Protein AF-A0A2E5NID5-F1 (afdb_monomer)

Radius of gyration: 41.3 Å; Cα contacts (8 Å, |Δi|>4): 125; chains: 1; bounding box: 75×141×92 Å

Secondary structure (DSSP, 8-state):
-------------------GGGTT---TTTS-----GGGS---TTTT-SPP------PPPPTTTTS-GGGSS-SS-TTTTTTHHHHHTS-HHHHHHHHHHHHHHHHHHHHHHHHHHHHHHSPPHHHHHHHHHTTS--TTSEEEEETTEEEEHHHHHHHHHHHHHHHH---HHHHHHHHHHHHHHHHHHT----HHHHHHHHHHHHHHHHHHHHHHHHHHHHHHHHHHHHHHHHHSSPPPPPPP--PPPPPP-----SSHHHHHHHHHHHHHHTTSS------

Foldseek 3Di:
DDDDDDDDDDDDDDDDDDDPVVVPPDDVVPPDDDCDPVNDDPVPCVVPDPPPPDDDPDDDDPVNVPDCLPVPDPPDPCPLQPLPPLVPDDLVVLLVQLLLVLVVVLVVLQVVLQVVLVVPADDPVNVVVCVVVVNDDQQDWPCPDPVDTHGPVVVSVVVSVVSNVVSGDDPVNSVVVSVVSSVVCSVSSGGHDPVSSVSVVVVVVVVVVVVVVVVVVVVVVVVVVVVVVVVVVVVDPDDPDDPPPPPPDPDDDDDDDDPPVVVVVVVVVVVVVVVPPDDDDD

pLDDT: mean 70.62, std 17.13, range [35.69, 94.62]

Mean predicted aligned error: 21.15 Å

Sequence (282 aa):
MSEAQSIEDIEVEEKEIPNFSEVVNYNPLADNVEEKEYQKVSIEGAGRLPDIEEPIFSPPTLEDIRPEMFEGGADDEDEIFGKERLNDLPKGDKKKAAKQMTEMVLEGYSSICSFAGGFANMNEGQLLQMQTEGKIDLRMAVPVSPQEAVGVVDFVQSYNTQIDEAMEVSDEFKESVKEPMTRVFEKKGLGMTDEQFLLVMFGKDMITKTATTLALKKQLARTLELVHEQYKEAGSPPPPPPPVQTPPPPPPRAENSATENRRERRKKAKKGNKAKIVAPND

Nearest PDB structures (foldseek):
  8tv0-assembly1_E  TM=2.634E-01  e=6.181E+00  Xenorhabdus nematophila

Solvent-accessible surface area (backbone atoms only — not comparable to full-atom values): 17731 Å² total; per-residue (Å²): 133,89,79,90,83,82,95,83,84,84,80,87,76,89,73,81,80,80,72,78,78,72,77,81,74,82,49,91,83,73,59,82,77,79,78,49,77,87,74,54,80,79,67,88,58,80,88,66,70,76,82,77,76,74,84,80,83,71,78,79,50,80,72,72,70,45,59,69,92,72,71,78,60,86,88,44,86,53,59,78,41,23,40,70,68,39,65,74,47,57,74,74,54,34,50,51,20,5,41,52,38,38,52,50,52,53,50,50,51,40,50,51,33,46,49,55,23,60,67,74,36,81,50,71,69,56,52,51,50,36,34,75,70,66,77,46,64,71,86,40,66,42,76,80,47,101,88,42,65,40,42,43,58,58,48,49,51,56,51,33,50,52,40,42,62,73,32,51,70,53,66,68,58,52,59,67,45,42,63,60,47,21,54,51,24,44,75,67,32,35,25,42,51,73,67,57,49,49,50,52,54,51,49,51,53,51,50,54,52,49,52,50,51,51,49,51,49,53,51,50,50,52,53,51,48,54,54,48,51,52,46,64,76,56,77,52,81,77,78,74,76,76,79,80,76,73,74,77,80,77,74,88,74,80,87,79,91,68,72,64,68,59,54,53,57,55,54,55,60,61,59,61,67,69,75,75,78,76,84,82,89,134

Structure (mmCIF, N/CA/C/O backbone):
data_AF-A0A2E5NID5-F1
#
_entry.id   AF-A0A2E5NID5-F1
#
loop_
_atom_site.group_PDB
_atom_site.id
_atom_site.type_symbol
_atom_site.label_atom_id
_atom_site.label_alt_id
_atom_site.label_comp_id
_atom_site.label_asym_id
_atom_site.label_entity_id
_atom_site.label_seq_id
_atom_site.pdbx_PDB_ins_code
_atom_site.Cartn_x
_atom_site.Cartn_y
_atom_site.Cartn_z
_atom_site.occupancy
_atom_site.B_iso_or_equiv
_atom_site.auth_seq_id
_atom_site.auth_comp_id
_atom_site.auth_asym_id
_atom_site.auth_atom_id
_atom_site.pdbx_PDB_model_num
ATOM 1 N N . MET A 1 1 ? -16.207 -119.736 2.400 1.00 35.69 1 MET A N 1
ATOM 2 C CA . MET A 1 1 ? -16.097 -119.135 3.739 1.00 35.69 1 MET A CA 1
ATOM 3 C C . MET A 1 1 ? -17.206 -118.080 3.781 1.00 35.69 1 MET A C 1
ATOM 5 O O . MET A 1 1 ? -17.086 -117.134 3.018 1.00 35.69 1 MET A O 1
ATOM 9 N N . SER A 1 2 ? -18.441 -118.372 4.221 1.00 38.69 2 SER A N 1
ATOM 10 C CA . SER A 1 2 ? -18.923 -118.317 5.630 1.00 38.69 2 SER A CA 1
ATOM 11 C C . SER A 1 2 ? -18.496 -117.008 6.312 1.00 38.69 2 SER A C 1
ATOM 13 O O . SER A 1 2 ? -17.327 -116.663 6.234 1.00 38.69 2 SER A O 1
ATOM 15 N N . GLU A 1 3 ? -19.322 -116.208 6.977 1.00 35.81 3 GLU A N 1
ATOM 16 C CA . GLU A 1 3 ? -20.718 -116.263 7.425 1.00 35.81 3 GLU A CA 1
ATOM 17 C C . GLU A 1 3 ? -21.098 -114.823 7.843 1.00 35.81 3 GLU A C 1
ATOM 19 O O . GLU A 1 3 ? -20.229 -113.959 7.964 1.00 35.81 3 GLU A O 1
ATOM 24 N N . ALA A 1 4 ? -22.390 -114.558 8.033 1.00 46.44 4 ALA A N 1
ATOM 25 C CA . ALA A 1 4 ? -22.909 -113.322 8.622 1.00 46.44 4 ALA A CA 1
ATOM 26 C C . ALA A 1 4 ? -22.481 -113.145 10.093 1.00 46.44 4 ALA A C 1
ATOM 28 O O . ALA A 1 4 ? -22.209 -114.150 10.737 1.00 46.44 4 ALA A O 1
ATOM 29 N N . GLN A 1 5 ? -22.524 -111.911 10.619 1.00 41.50 5 GLN A N 1
ATOM 30 C CA . GLN A 1 5 ? -22.799 -111.544 12.031 1.00 41.50 5 GLN A CA 1
ATOM 31 C C . GLN A 1 5 ? -22.753 -110.002 12.134 1.00 41.50 5 GLN A C 1
ATOM 33 O O . GLN A 1 5 ? -21.779 -109.386 11.716 1.00 41.50 5 GLN A O 1
ATOM 38 N N . SER A 1 6 ? -23.882 -109.305 12.292 1.00 36.16 6 SER A N 1
ATOM 39 C CA . SER A 1 6 ? -24.727 -109.109 13.488 1.00 36.16 6 SER A CA 1
ATOM 40 C C . SER A 1 6 ? -24.176 -108.051 14.445 1.00 36.16 6 SER A C 1
ATOM 42 O O . SER A 1 6 ? -23.062 -108.137 14.942 1.00 36.16 6 SER A O 1
ATOM 44 N N . ILE A 1 7 ? -25.024 -107.045 14.643 1.00 47.38 7 ILE A N 1
ATOM 45 C CA . ILE A 1 7 ? -24.919 -105.922 15.566 1.00 47.38 7 ILE A CA 1
ATOM 46 C C . ILE A 1 7 ? -25.103 -106.477 16.976 1.00 47.38 7 ILE A C 1
ATOM 48 O O . ILE A 1 7 ? -26.219 -106.848 17.311 1.00 47.38 7 ILE A O 1
ATOM 52 N N . GLU A 1 8 ? -24.043 -106.537 17.768 1.00 45.88 8 GLU A N 1
ATOM 53 C CA . GLU A 1 8 ? -24.083 -106.701 19.223 1.00 45.88 8 GLU A CA 1
ATOM 54 C C . GLU A 1 8 ? -22.689 -106.327 19.741 1.00 45.88 8 GLU A C 1
ATOM 56 O O . GLU A 1 8 ? -21.711 -106.935 19.325 1.00 45.88 8 GLU A O 1
ATOM 61 N N . ASP A 1 9 ? -22.629 -105.220 20.489 1.00 40.41 9 ASP A N 1
ATOM 62 C CA . ASP A 1 9 ? -21.639 -104.852 21.522 1.00 40.41 9 ASP A CA 1
ATOM 63 C C . ASP A 1 9 ? -21.599 -103.321 21.648 1.00 40.41 9 ASP A C 1
ATOM 65 O O . ASP A 1 9 ? -20.685 -102.622 21.212 1.00 40.41 9 ASP A O 1
ATOM 69 N N . ILE A 1 10 ? -22.680 -102.785 22.221 1.00 39.06 10 ILE A N 1
ATOM 70 C CA . ILE A 1 10 ? -22.714 -101.442 22.801 1.00 39.06 10 ILE A CA 1
ATOM 71 C C . ILE A 1 10 ? -22.460 -101.644 24.295 1.00 39.06 10 ILE A C 1
ATOM 73 O O . ILE A 1 10 ? -23.388 -101.941 25.047 1.00 39.06 10 ILE A O 1
ATOM 77 N N . GLU A 1 11 ? -21.206 -101.512 24.719 1.00 39.72 11 GLU A N 1
ATOM 78 C CA . GLU A 1 11 ? -20.879 -101.338 26.133 1.00 39.72 11 GLU A CA 1
ATOM 79 C C . GLU A 1 11 ? -21.074 -99.867 26.516 1.00 39.72 11 GLU A C 1
ATOM 81 O O . GLU A 1 11 ? -20.492 -98.949 25.936 1.00 39.72 11 GLU A O 1
ATOM 86 N N . VAL A 1 12 ? -21.961 -99.658 27.486 1.00 43.47 12 VAL A N 1
ATOM 87 C CA . VAL A 1 12 ? -22.228 -98.379 28.138 1.00 43.47 12 VAL A CA 1
ATOM 88 C C . VAL A 1 12 ? -21.147 -98.165 29.192 1.00 43.47 12 VAL A C 1
ATOM 90 O O . VAL A 1 12 ? -21.142 -98.856 30.206 1.00 43.47 12 VAL A O 1
ATOM 93 N N . GLU A 1 13 ? -20.259 -97.197 28.970 1.00 44.78 13 GLU A N 1
ATOM 94 C CA . GLU A 1 13 ? -19.348 -96.697 30.002 1.00 44.78 13 GLU A CA 1
ATOM 95 C C . GLU A 1 13 ? -19.855 -95.333 30.497 1.00 44.78 13 GLU A C 1
ATOM 97 O O . GLU A 1 13 ? -19.910 -94.336 29.772 1.00 44.78 13 GLU A O 1
ATOM 102 N N . GLU A 1 14 ? -20.319 -95.341 31.742 1.00 53.81 14 GLU A N 1
ATOM 103 C CA . GLU A 1 14 ? -20.906 -94.235 32.490 1.00 53.81 14 GLU A CA 1
ATOM 104 C C . GLU A 1 14 ? -19.844 -93.149 32.735 1.00 53.81 14 GLU A C 1
ATOM 106 O O . GLU A 1 14 ? -18.912 -93.341 33.514 1.00 53.81 14 GLU A O 1
ATOM 111 N N . LYS A 1 15 ? -19.951 -92.003 32.046 1.00 44.00 15 LYS A N 1
ATOM 112 C CA . LYS A 1 15 ? -19.066 -90.850 32.273 1.00 44.00 15 LYS A CA 1
ATOM 113 C C . LYS A 1 15 ? -19.785 -89.769 33.069 1.00 44.00 15 LYS A C 1
ATOM 115 O O . LYS A 1 15 ? -20.823 -89.256 32.659 1.00 44.00 15 LYS A O 1
ATOM 120 N N . GLU A 1 16 ? -19.190 -89.479 34.218 1.00 47.31 16 GLU A N 1
ATOM 121 C CA . GLU A 1 16 ? -19.617 -88.557 35.264 1.00 47.31 16 GLU A CA 1
ATOM 122 C C . GLU A 1 16 ? -20.136 -87.217 34.722 1.00 47.31 16 GLU A C 1
ATOM 124 O O . GLU A 1 16 ? -19.520 -86.566 33.876 1.00 47.31 16 GLU A O 1
ATOM 129 N N . ILE A 1 17 ? -21.285 -86.795 35.246 1.00 53.03 17 ILE A N 1
ATOM 130 C CA . ILE A 1 17 ? -21.920 -85.513 34.943 1.00 53.03 17 ILE A CA 1
ATOM 131 C C . ILE A 1 17 ? -21.135 -84.422 35.694 1.00 53.03 17 ILE A C 1
ATOM 133 O O . ILE A 1 17 ? -21.108 -84.463 36.928 1.00 53.03 17 ILE A O 1
ATOM 137 N N . PRO A 1 18 ? -20.498 -83.444 35.022 1.00 53.56 18 PRO A N 1
ATOM 138 C CA . PRO A 1 18 ? -19.752 -82.409 35.722 1.00 53.56 18 PRO A CA 1
ATOM 139 C C . PRO A 1 18 ? -20.691 -81.497 36.521 1.00 53.56 18 PRO A C 1
ATOM 141 O O . PRO A 1 18 ? -21.740 -81.049 36.053 1.00 53.56 18 PRO A O 1
ATOM 144 N N . ASN A 1 19 ? -20.281 -81.255 37.763 1.00 51.12 19 ASN A N 1
ATOM 145 C CA . ASN A 1 19 ? -20.991 -80.512 38.791 1.00 51.12 19 ASN A CA 1
ATOM 146 C C . ASN A 1 19 ? -21.155 -79.034 38.383 1.00 51.12 19 ASN A C 1
ATOM 148 O O . ASN A 1 19 ? -20.181 -78.294 38.265 1.00 51.12 19 ASN A O 1
ATOM 152 N N . PHE A 1 20 ? -22.392 -78.581 38.168 1.00 52.31 20 PHE A N 1
ATOM 153 C CA . PHE A 1 20 ? -22.701 -77.251 37.614 1.00 52.31 20 PHE A CA 1
ATOM 154 C C . PHE A 1 20 ? -22.434 -76.079 38.588 1.00 52.31 20 PHE A C 1
ATOM 156 O O . PHE A 1 20 ? -22.771 -74.934 38.290 1.00 52.31 20 PHE A O 1
ATOM 163 N N . SER A 1 21 ? -21.835 -76.333 39.759 1.00 54.12 21 SER A N 1
ATOM 164 C CA . SER A 1 21 ? -21.522 -75.306 40.762 1.00 54.12 21 SER A CA 1
ATOM 165 C C . SER A 1 21 ? -20.205 -74.557 40.525 1.00 54.12 21 SER A C 1
ATOM 167 O O . SER A 1 21 ? -19.972 -73.554 41.192 1.00 54.12 21 SER A O 1
ATOM 169 N N . GLU A 1 22 ? -19.350 -74.988 39.593 1.00 52.69 22 GLU A N 1
ATOM 170 C CA . GLU A 1 22 ? -18.098 -74.274 39.265 1.00 52.69 22 GLU A CA 1
ATOM 171 C C . GLU A 1 22 ? -18.279 -73.163 38.210 1.00 52.69 22 GLU A C 1
ATOM 173 O O . GLU A 1 22 ? -17.385 -72.349 37.995 1.00 52.69 22 GLU A O 1
ATOM 178 N N . VAL A 1 23 ? -19.462 -73.048 37.597 1.00 55.56 23 VAL A N 1
ATOM 179 C CA . VAL A 1 23 ? -19.728 -7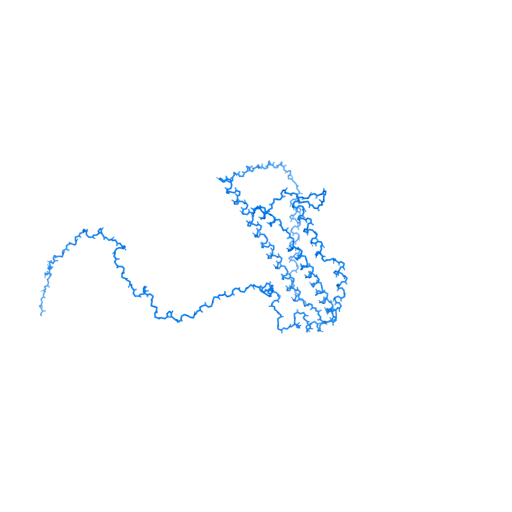2.112 36.483 1.00 55.56 23 VAL A CA 1
ATOM 180 C C . VAL A 1 23 ? -19.971 -70.661 36.945 1.00 55.56 23 VAL A C 1
ATOM 182 O O . VAL A 1 23 ? -20.108 -69.761 36.121 1.00 55.56 23 VAL A O 1
ATOM 185 N N . VAL A 1 24 ? -20.000 -70.379 38.253 1.00 55.97 24 VAL A N 1
ATOM 186 C CA . VAL A 1 24 ? -20.369 -69.041 38.776 1.00 55.97 24 VAL A CA 1
ATOM 187 C C . VAL A 1 24 ? -19.191 -68.258 39.367 1.00 55.97 24 VAL A C 1
ATOM 189 O O . VAL A 1 24 ? -19.390 -67.181 39.915 1.00 55.97 24 VAL A O 1
ATOM 192 N N . ASN A 1 25 ? -17.953 -68.740 39.234 1.00 58.81 25 ASN A N 1
ATOM 193 C CA . ASN A 1 25 ? -16.783 -67.998 39.719 1.00 58.81 25 ASN A CA 1
ATOM 194 C C . ASN A 1 25 ? -15.701 -67.810 38.650 1.00 58.81 25 ASN A C 1
ATOM 196 O O . ASN A 1 25 ? -14.510 -67.916 38.924 1.00 58.81 25 ASN A O 1
ATOM 200 N N . TYR A 1 26 ? -16.128 -67.516 37.420 1.00 55.75 26 TYR A N 1
ATOM 201 C CA . TYR A 1 26 ? -15.243 -67.012 36.377 1.00 55.75 26 TYR A CA 1
ATOM 202 C C . TYR A 1 26 ? -15.034 -65.508 36.590 1.00 55.75 26 TYR A C 1
ATOM 204 O O . TYR A 1 26 ? -15.898 -64.696 36.251 1.00 55.75 26 TYR A O 1
ATOM 212 N N . ASN A 1 27 ? -13.906 -65.133 37.194 1.00 64.50 27 ASN A N 1
ATOM 213 C CA . ASN A 1 27 ? -13.472 -63.743 37.264 1.00 64.50 27 ASN A CA 1
ATOM 214 C C . ASN A 1 27 ? -12.376 -63.519 36.207 1.00 64.50 27 ASN A C 1
ATOM 216 O O . ASN A 1 27 ? -11.220 -63.857 36.465 1.00 64.50 27 ASN A O 1
ATOM 220 N N . PRO A 1 28 ? -12.694 -62.909 35.050 1.00 62.03 28 PRO A N 1
ATOM 221 C CA . PRO A 1 28 ? -11.737 -62.698 33.958 1.00 62.03 28 PRO A CA 1
ATOM 222 C C . PRO A 1 28 ? -10.594 -61.727 34.309 1.00 62.03 28 PRO A C 1
ATOM 224 O O . PRO A 1 28 ? -9.746 -61.450 33.467 1.00 62.03 28 PRO A O 1
ATOM 227 N N . LEU A 1 29 ? -10.578 -61.184 35.531 1.00 61.62 29 LEU A N 1
ATOM 228 C CA . LEU A 1 29 ? -9.502 -60.355 36.075 1.00 61.62 29 LEU A CA 1
ATOM 229 C C . LEU A 1 29 ? -8.652 -61.079 37.134 1.00 61.62 29 LEU A C 1
ATOM 231 O O . LEU A 1 29 ? -7.649 -60.522 37.570 1.00 61.62 29 LEU A O 1
ATOM 235 N N . ALA A 1 30 ? -9.066 -62.267 37.591 1.00 63.44 30 ALA A N 1
ATOM 236 C CA . ALA A 1 30 ? -8.337 -63.058 38.587 1.00 63.44 30 ALA A CA 1
ATOM 237 C C . ALA A 1 30 ? -7.653 -64.302 38.001 1.00 63.44 30 ALA A C 1
ATOM 239 O O . ALA A 1 30 ? -6.777 -64.860 38.661 1.00 63.44 30 ALA A O 1
ATOM 240 N N . ASP A 1 31 ? -8.013 -64.715 36.782 1.00 65.56 31 ASP A N 1
ATOM 241 C CA . ASP A 1 31 ? -7.234 -65.700 36.033 1.00 65.56 31 ASP A CA 1
ATOM 242 C C . ASP A 1 31 ? -5.901 -65.084 35.593 1.00 65.56 31 ASP A C 1
ATOM 244 O O . ASP A 1 31 ? -5.836 -63.966 35.076 1.00 65.56 31 ASP A O 1
ATOM 248 N N . ASN A 1 32 ? -4.818 -65.820 35.832 1.00 65.62 32 ASN A N 1
ATOM 249 C CA . ASN A 1 32 ? -3.466 -65.384 35.514 1.00 65.62 32 ASN A CA 1
ATOM 250 C C . ASN A 1 32 ? -3.313 -65.332 33.985 1.00 65.62 32 ASN A C 1
ATOM 252 O O . ASN A 1 32 ? -3.386 -66.364 33.317 1.00 65.62 32 ASN A O 1
ATOM 256 N N . VAL A 1 33 ? -3.159 -64.130 33.423 1.00 61.66 33 VAL A N 1
ATOM 257 C CA . VAL A 1 33 ? -3.006 -63.935 31.977 1.00 61.66 33 VAL A CA 1
ATOM 258 C C . VAL A 1 33 ? -1.690 -64.577 31.550 1.00 61.66 33 VAL A C 1
ATOM 260 O O . VAL A 1 33 ? -0.618 -64.118 31.935 1.00 61.66 33 VAL A O 1
ATOM 263 N N . GLU A 1 34 ? -1.762 -65.636 30.746 1.00 67.06 34 GLU A N 1
ATOM 264 C CA . GLU A 1 34 ? -0.576 -66.197 30.104 1.00 67.06 34 GLU A CA 1
ATOM 265 C C . GLU A 1 34 ? 0.003 -65.156 29.139 1.00 67.06 34 GLU A C 1
ATOM 267 O O . GLU A 1 34 ? -0.533 -64.922 28.052 1.00 67.06 34 GLU A O 1
ATOM 272 N N . GLU A 1 35 ? 1.086 -64.498 29.561 1.00 66.62 35 GLU A N 1
ATOM 273 C CA . GLU A 1 35 ? 1.846 -63.581 28.717 1.00 66.62 35 GLU A CA 1
ATOM 274 C C . GLU A 1 35 ? 2.433 -64.362 27.543 1.00 66.62 35 GLU A C 1
ATOM 276 O O . GLU A 1 35 ? 3.414 -65.099 27.672 1.00 66.62 35 GLU A O 1
ATOM 281 N N . LYS A 1 36 ? 1.822 -64.209 26.373 1.00 72.19 36 LYS A N 1
ATOM 282 C CA . LYS A 1 36 ? 2.321 -64.841 25.153 1.00 72.19 36 LYS A CA 1
ATOM 283 C C . LYS A 1 36 ? 3.636 -64.171 24.759 1.00 72.19 36 LYS A C 1
ATOM 285 O O . LYS A 1 36 ? 3.792 -62.972 24.962 1.00 72.19 36 LYS A O 1
ATOM 290 N N . GLU A 1 37 ? 4.582 -64.905 24.172 1.00 63.34 37 GLU A N 1
ATOM 291 C CA . GLU A 1 37 ? 5.941 -64.390 23.890 1.00 63.34 37 GLU A CA 1
ATOM 292 C C . GLU A 1 37 ? 5.965 -63.079 23.086 1.00 63.34 37 GLU A C 1
ATOM 294 O O . GLU A 1 37 ? 6.867 -62.268 23.255 1.00 63.34 37 GLU A O 1
ATOM 299 N N . TYR A 1 38 ? 4.939 -62.815 22.276 1.00 58.34 38 TYR A N 1
ATOM 300 C CA . TYR A 1 38 ? 4.788 -61.561 21.537 1.00 58.34 38 TYR A CA 1
ATOM 301 C C . TYR A 1 38 ? 4.364 -60.346 22.386 1.00 58.34 38 TYR A C 1
ATOM 303 O O . TYR A 1 38 ? 4.415 -59.221 21.897 1.00 58.34 38 TYR A O 1
ATOM 311 N N . GLN A 1 39 ? 3.924 -60.539 23.634 1.00 62.03 39 GLN A N 1
ATOM 312 C CA . GLN A 1 39 ? 3.656 -59.461 24.597 1.00 62.03 39 GLN A CA 1
ATOM 313 C C . GLN A 1 39 ? 4.915 -59.018 25.346 1.00 62.03 39 GLN A C 1
ATOM 315 O O . GLN A 1 39 ? 4.943 -57.909 25.879 1.00 62.03 39 GLN A O 1
ATOM 320 N N . LYS A 1 40 ? 5.971 -59.839 25.360 1.00 61.34 40 LYS A N 1
ATOM 321 C CA . LYS A 1 40 ? 7.276 -59.405 25.849 1.00 61.34 40 LYS A CA 1
ATOM 322 C C . LYS A 1 40 ? 7.964 -58.643 24.730 1.00 61.34 40 LYS A C 1
ATOM 324 O O . LYS A 1 40 ? 8.316 -59.206 23.698 1.00 61.34 40 LYS A O 1
ATOM 329 N N . VAL A 1 41 ? 8.165 -57.344 24.934 1.00 60.22 41 VAL A N 1
ATOM 330 C CA . VAL A 1 41 ? 9.055 -56.561 24.075 1.00 60.22 41 VAL A CA 1
ATOM 331 C C . VAL A 1 41 ? 10.436 -57.202 24.191 1.00 60.22 41 VAL A C 1
ATOM 333 O O . VAL A 1 41 ? 11.056 -57.139 25.251 1.00 60.22 41 VAL A O 1
ATOM 336 N N . SER A 1 42 ? 10.908 -57.870 23.137 1.00 55.72 42 SER A N 1
ATOM 337 C CA . SER A 1 42 ? 12.293 -58.333 23.089 1.00 55.72 42 SER A CA 1
ATOM 338 C C . SER A 1 42 ? 13.183 -57.102 22.951 1.00 55.72 42 SER A C 1
ATOM 340 O O . SER A 1 42 ? 13.321 -56.527 21.874 1.00 55.72 42 SER A O 1
ATOM 342 N N . ILE A 1 43 ? 13.746 -56.657 24.073 1.00 59.28 43 ILE A N 1
ATOM 343 C CA . ILE A 1 43 ? 14.704 -55.547 24.143 1.00 59.28 43 ILE A CA 1
ATOM 344 C C . ILE A 1 43 ? 16.129 -56.065 23.843 1.00 59.28 43 ILE A C 1
ATOM 346 O O . ILE A 1 43 ? 17.123 -55.472 24.251 1.00 59.28 43 ILE A O 1
ATOM 350 N N . GLU A 1 44 ? 16.280 -57.167 23.105 1.00 59.94 44 GLU A N 1
ATOM 351 C CA . GLU A 1 44 ? 17.568 -57.533 22.510 1.00 59.94 44 GLU A CA 1
ATOM 352 C C . GLU A 1 44 ? 17.803 -56.666 21.266 1.00 59.94 44 GLU A C 1
ATOM 354 O O . GLU A 1 44 ? 17.599 -57.077 20.127 1.00 59.94 44 GLU A O 1
ATOM 359 N N . GLY A 1 45 ? 18.182 -55.405 21.500 1.00 58.44 45 GLY A N 1
ATOM 360 C CA . GLY A 1 45 ? 18.482 -54.444 20.435 1.00 58.44 45 GLY A CA 1
ATOM 361 C C . GLY A 1 45 ? 18.170 -52.978 20.735 1.00 58.44 45 GLY A C 1
ATOM 362 O O . GLY A 1 45 ? 18.548 -52.122 19.938 1.00 58.44 45 GLY A O 1
ATOM 363 N N . ALA A 1 46 ? 17.566 -52.635 21.880 1.00 53.72 46 ALA A N 1
ATOM 364 C CA . ALA A 1 46 ? 17.229 -51.238 22.207 1.00 53.72 46 ALA A CA 1
ATOM 365 C C . ALA A 1 46 ? 18.428 -50.361 22.628 1.00 53.72 46 ALA A C 1
ATOM 367 O O . ALA A 1 46 ? 18.253 -49.327 23.260 1.00 53.72 46 ALA A O 1
ATOM 368 N N . GLY A 1 47 ? 19.648 -50.769 22.273 1.00 55.56 47 GLY A N 1
ATOM 369 C CA . GLY A 1 47 ? 20.835 -49.910 22.254 1.00 55.56 47 GLY A CA 1
ATOM 370 C C . GLY A 1 47 ? 21.263 -49.505 20.837 1.00 55.56 47 GLY A C 1
ATOM 371 O O . GLY A 1 47 ? 22.384 -49.043 20.658 1.00 55.56 47 GLY A O 1
ATOM 372 N N . ARG A 1 48 ? 20.436 -49.761 19.810 1.00 57.41 48 ARG A N 1
ATOM 373 C CA . ARG A 1 48 ? 20.770 -49.531 18.391 1.00 57.41 48 ARG A CA 1
ATOM 374 C C . ARG A 1 48 ? 19.654 -48.889 17.564 1.00 57.41 48 ARG A C 1
ATOM 376 O O . ARG A 1 48 ? 19.672 -48.986 16.340 1.00 57.41 48 ARG A O 1
ATOM 383 N N . LEU A 1 49 ? 18.707 -48.207 18.201 1.00 63.31 49 LEU A N 1
AT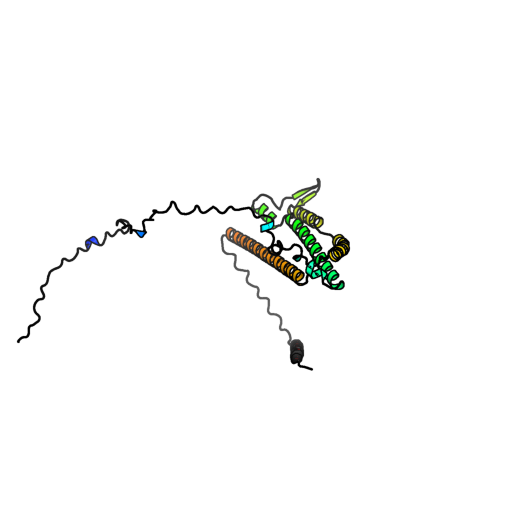OM 384 C CA . LEU A 1 49 ? 17.998 -47.158 17.475 1.00 63.31 49 LEU A CA 1
ATOM 385 C C . LEU A 1 49 ? 18.951 -45.956 17.422 1.00 63.31 49 LEU A C 1
ATOM 387 O O . LEU A 1 49 ? 19.466 -45.587 18.477 1.00 63.31 49 LEU A O 1
ATOM 391 N N . PRO A 1 50 ? 19.278 -45.406 16.238 1.00 66.25 50 PRO A N 1
ATOM 392 C CA . PRO A 1 50 ? 20.006 -44.147 16.186 1.00 66.25 50 PRO A CA 1
ATOM 393 C C . PRO A 1 50 ? 19.174 -43.099 16.929 1.00 66.25 50 PRO A C 1
ATOM 395 O O . PRO A 1 50 ? 17.955 -43.059 16.741 1.00 66.25 50 PRO A O 1
ATOM 398 N N . ASP A 1 51 ? 19.817 -42.302 17.786 1.00 68.31 51 ASP A N 1
ATOM 399 C CA . ASP A 1 51 ? 19.175 -41.154 18.423 1.00 68.31 51 ASP A CA 1
ATOM 400 C C . ASP A 1 51 ? 18.511 -40.327 17.321 1.00 68.31 51 ASP A C 1
ATOM 402 O O . ASP A 1 51 ? 19.169 -39.861 16.388 1.00 68.31 51 ASP A O 1
ATOM 406 N N . ILE A 1 52 ? 17.183 -40.231 17.370 1.00 67.31 52 ILE A N 1
ATOM 407 C CA . ILE A 1 52 ? 16.443 -39.397 16.433 1.00 67.31 52 ILE A CA 1
ATOM 408 C C . ILE A 1 52 ? 16.758 -37.967 16.853 1.00 67.31 52 ILE A C 1
ATOM 410 O O . ILE A 1 52 ? 16.293 -37.525 17.902 1.00 67.31 52 ILE A O 1
ATOM 414 N N . GLU A 1 53 ? 17.588 -37.281 16.066 1.00 72.12 53 GLU A N 1
ATOM 415 C CA . GLU A 1 53 ? 17.915 -35.877 16.299 1.00 72.12 53 GLU A CA 1
ATOM 416 C C . GLU A 1 53 ? 16.619 -35.067 16.389 1.00 72.12 53 GLU A C 1
ATOM 418 O O . GLU A 1 53 ? 15.777 -35.092 15.484 1.00 72.12 53 GLU A O 1
ATOM 423 N N . GLU A 1 54 ? 16.438 -34.380 17.517 1.00 75.25 54 GLU A N 1
ATOM 424 C CA . GLU A 1 54 ? 15.296 -33.498 17.714 1.00 75.25 54 GLU A CA 1
ATOM 425 C C . GLU A 1 54 ? 15.294 -32.416 16.622 1.00 75.25 54 GLU A C 1
ATOM 427 O O . GLU A 1 54 ? 16.347 -31.845 16.319 1.00 75.25 54 GLU A O 1
ATOM 432 N N . PRO A 1 55 ? 14.133 -32.102 16.017 1.00 70.06 55 PRO A N 1
ATOM 433 C CA . PRO A 1 55 ? 14.064 -31.075 14.994 1.00 70.06 55 PRO A CA 1
ATOM 434 C C . PRO A 1 55 ? 14.414 -29.723 15.614 1.00 70.06 55 PRO A C 1
ATOM 436 O O . PRO A 1 55 ? 13.684 -29.184 16.450 1.00 70.06 55 PRO A O 1
ATOM 439 N N . ILE A 1 56 ? 15.538 -29.159 15.183 1.00 68.25 56 ILE A N 1
ATOM 440 C CA . ILE A 1 56 ? 15.944 -27.809 15.553 1.00 68.25 56 ILE A CA 1
ATOM 441 C C . ILE A 1 56 ? 14.983 -26.846 14.851 1.00 68.25 56 ILE A C 1
ATOM 443 O O . ILE A 1 56 ? 15.047 -26.654 13.638 1.00 68.25 56 ILE A O 1
ATOM 447 N N . PHE A 1 57 ? 14.065 -26.250 15.613 1.00 63.81 57 PHE A N 1
ATOM 448 C CA . PHE A 1 57 ? 13.210 -25.172 15.124 1.00 63.81 57 PHE A CA 1
ATOM 449 C C . PHE A 1 57 ? 14.031 -23.887 15.015 1.00 63.81 57 PHE A C 1
ATOM 451 O O . PHE A 1 57 ? 14.126 -23.094 15.953 1.00 63.81 57 PHE A O 1
ATOM 458 N N . SER A 1 58 ? 14.636 -23.688 13.849 1.00 68.31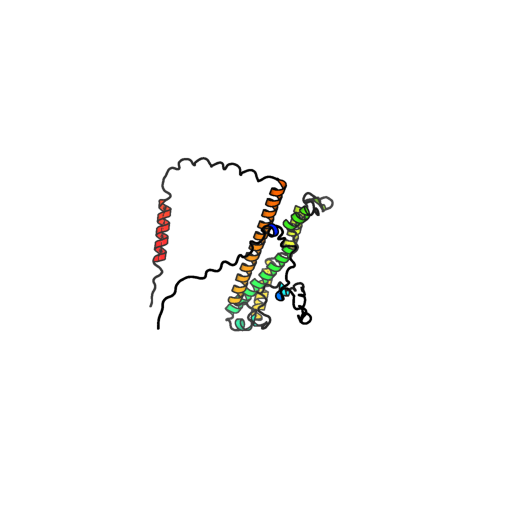 58 SER A N 1
ATOM 459 C CA . SER A 1 58 ? 15.177 -22.396 13.446 1.00 68.31 58 SER A CA 1
ATOM 460 C C . SER A 1 58 ? 14.015 -21.410 13.275 1.00 68.31 58 SER A C 1
ATOM 462 O O . SER A 1 58 ? 13.054 -21.738 12.572 1.00 68.31 58 SER A O 1
ATOM 464 N N . PRO A 1 59 ? 14.049 -20.210 13.882 1.00 62.41 59 PRO A N 1
ATOM 465 C CA . PRO A 1 59 ? 13.117 -19.161 13.497 1.00 62.41 59 PRO A CA 1
ATOM 466 C C . PRO A 1 59 ? 13.315 -18.866 12.001 1.00 62.41 59 PRO A C 1
ATOM 468 O O . PRO A 1 59 ? 14.468 -18.758 11.572 1.00 62.41 59 PRO A O 1
ATOM 471 N N . PRO A 1 60 ? 12.230 -18.758 11.212 1.00 55.78 60 PRO A N 1
ATOM 472 C CA . PRO A 1 60 ? 12.336 -18.549 9.777 1.00 55.78 60 PRO A CA 1
ATOM 473 C C . PRO A 1 60 ? 13.136 -17.280 9.500 1.00 55.78 60 PRO A C 1
ATOM 475 O O . PRO A 1 60 ? 12.904 -16.225 10.101 1.00 55.78 60 PRO A O 1
ATOM 478 N N . THR A 1 61 ? 14.103 -17.397 8.605 1.00 57.62 61 THR A N 1
ATOM 479 C CA . THR A 1 61 ? 14.872 -16.265 8.106 1.00 57.62 61 THR A CA 1
ATOM 480 C C . THR A 1 61 ? 14.038 -15.500 7.076 1.00 57.62 61 THR A C 1
ATOM 482 O O . THR A 1 61 ? 13.010 -15.976 6.596 1.00 57.62 61 THR A O 1
ATOM 485 N N . LEU A 1 62 ? 14.448 -14.279 6.722 1.00 49.81 62 LEU A N 1
ATOM 486 C CA . LEU A 1 62 ? 13.750 -13.474 5.707 1.00 49.81 62 LEU A CA 1
ATOM 487 C C . LEU A 1 62 ? 13.676 -14.188 4.336 1.00 49.81 62 LEU A C 1
ATOM 489 O O . LEU A 1 62 ? 12.833 -13.846 3.509 1.00 49.81 62 LEU A O 1
ATOM 493 N N . GLU A 1 63 ? 14.538 -15.181 4.115 1.00 56.53 63 GLU A N 1
ATOM 494 C CA . GLU A 1 63 ? 14.543 -16.061 2.947 1.00 56.53 63 GLU A CA 1
ATOM 495 C C . GLU A 1 63 ? 13.393 -17.085 2.987 1.00 56.53 63 GLU A C 1
ATOM 497 O O . GLU A 1 63 ? 12.777 -17.305 1.955 1.00 56.53 63 GLU A O 1
ATOM 502 N N . ASP A 1 64 ? 12.988 -17.590 4.159 1.00 57.06 64 ASP A N 1
ATOM 503 C CA . ASP A 1 64 ? 11.897 -18.579 4.302 1.00 57.06 64 ASP A CA 1
ATOM 504 C C . ASP A 1 64 ? 10.486 -17.974 4.144 1.00 57.06 64 ASP A C 1
ATOM 506 O O . ASP A 1 64 ? 9.504 -18.671 3.893 1.00 57.06 64 ASP A O 1
ATOM 510 N N . ILE A 1 65 ? 10.356 -16.657 4.344 1.00 53.09 65 ILE A N 1
ATOM 511 C CA . ILE A 1 65 ? 9.092 -15.905 4.188 1.00 53.09 65 ILE A CA 1
ATOM 512 C C . ILE A 1 65 ? 8.996 -15.292 2.783 1.00 53.09 65 ILE A C 1
ATOM 514 O O . ILE A 1 65 ? 7.947 -14.775 2.381 1.00 53.09 65 ILE A O 1
ATOM 518 N N . ARG A 1 66 ? 10.092 -15.338 2.018 1.00 50.62 66 ARG A N 1
ATOM 519 C CA . ARG A 1 66 ? 10.108 -14.911 0.627 1.00 50.62 66 ARG A CA 1
ATOM 520 C C . ARG A 1 66 ? 9.091 -15.780 -0.123 1.00 50.62 66 ARG A C 1
ATOM 522 O O . ARG A 1 66 ? 9.217 -16.997 -0.121 1.00 50.62 66 ARG A O 1
ATOM 529 N N . PRO A 1 67 ? 8.062 -15.191 -0.753 1.00 54.53 67 PRO A N 1
ATOM 530 C CA . PRO A 1 67 ? 7.156 -15.963 -1.590 1.00 54.53 67 PRO A CA 1
ATOM 531 C C . PRO A 1 67 ? 7.991 -16.720 -2.628 1.00 54.53 67 PRO A C 1
ATOM 533 O O . PRO A 1 67 ? 8.801 -16.074 -3.291 1.00 54.53 67 PRO A O 1
ATOM 536 N N . GLU A 1 68 ? 7.779 -18.027 -2.816 1.00 47.22 68 GLU A N 1
ATOM 537 C CA . GLU A 1 68 ? 8.528 -18.864 -3.785 1.00 47.22 68 GLU A CA 1
ATOM 538 C C . GLU A 1 68 ? 8.532 -18.305 -5.225 1.00 47.22 68 GLU A C 1
ATOM 540 O O . GLU A 1 68 ? 9.344 -18.687 -6.059 1.00 47.22 68 GLU A O 1
ATOM 545 N N . MET A 1 69 ? 7.693 -17.309 -5.528 1.00 45.53 69 MET A N 1
ATOM 546 C CA . MET A 1 69 ? 7.808 -16.490 -6.744 1.00 45.53 69 MET A CA 1
ATOM 547 C C . MET A 1 69 ? 9.140 -15.728 -6.879 1.00 45.53 69 MET A C 1
ATOM 549 O O . MET A 1 69 ? 9.425 -15.197 -7.948 1.00 45.53 69 MET A O 1
ATOM 553 N N . PHE A 1 70 ? 9.929 -15.637 -5.809 1.00 44.59 70 PHE A N 1
ATOM 554 C CA . PHE A 1 70 ? 11.240 -14.991 -5.751 1.00 44.59 70 PHE A CA 1
ATOM 555 C C . PHE A 1 70 ? 12.386 -15.988 -5.480 1.00 44.59 70 PHE A C 1
ATOM 557 O O . PHE A 1 70 ? 13.537 -15.564 -5.339 1.00 44.59 70 PHE A O 1
ATOM 564 N N . GLU A 1 71 ? 12.084 -17.288 -5.400 1.00 41.91 71 GLU A N 1
ATOM 565 C CA . GLU A 1 71 ? 13.023 -18.397 -5.171 1.00 41.91 71 GLU A CA 1
ATOM 566 C C . GLU A 1 71 ? 13.209 -19.205 -6.469 1.00 41.91 71 GLU A C 1
ATOM 568 O O . GLU A 1 71 ? 13.063 -20.418 -6.536 1.00 41.91 71 GLU A O 1
ATOM 573 N N . GLY A 1 72 ? 13.471 -18.491 -7.561 1.00 42.56 72 GLY A N 1
ATOM 574 C CA . GLY A 1 72 ? 13.704 -19.072 -8.884 1.00 42.56 72 GLY A CA 1
ATOM 575 C C . GLY A 1 72 ? 14.830 -18.366 -9.628 1.00 42.56 72 GLY A C 1
ATOM 576 O O . GLY A 1 72 ? 14.712 -18.129 -10.824 1.00 42.56 72 GLY A O 1
ATOM 577 N N . GLY A 1 73 ? 15.882 -17.939 -8.924 1.00 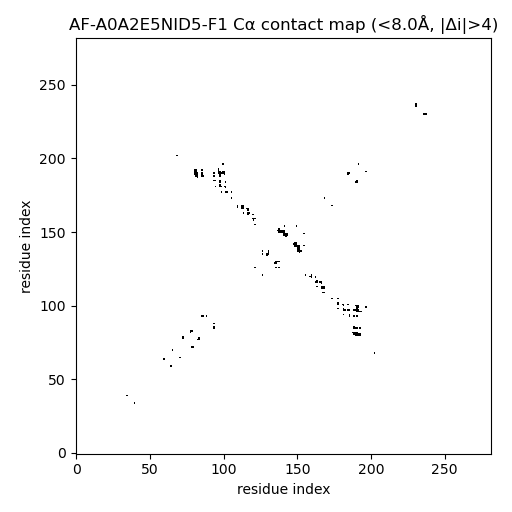45.78 73 GLY A N 1
ATOM 578 C CA . GLY A 1 73 ? 16.914 -17.099 -9.533 1.00 45.78 73 GLY A CA 1
ATOM 579 C C . GLY A 1 73 ? 18.185 -16.960 -8.709 1.00 45.78 73 GLY A C 1
ATOM 580 O O . GLY A 1 73 ? 18.622 -15.841 -8.470 1.00 45.78 73 GLY A O 1
ATOM 581 N N . ALA A 1 74 ? 18.756 -18.066 -8.234 1.00 41.81 74 ALA A N 1
ATOM 582 C CA . ALA A 1 74 ? 20.072 -18.036 -7.590 1.00 41.81 74 ALA A CA 1
ATOM 583 C C . ALA A 1 74 ? 21.214 -18.542 -8.488 1.00 41.81 74 ALA A C 1
ATOM 585 O O . ALA A 1 74 ? 22.366 -18.361 -8.111 1.00 41.81 74 ALA A O 1
ATOM 586 N N . ASP A 1 75 ? 20.924 -19.098 -9.671 1.00 42.06 75 ASP A N 1
ATOM 587 C CA . ASP A 1 75 ? 21.979 -19.648 -10.535 1.00 42.06 75 ASP A CA 1
ATOM 588 C C . ASP A 1 75 ? 22.337 -18.769 -11.746 1.00 42.06 75 ASP A C 1
ATOM 590 O O . ASP A 1 75 ? 23.437 -18.908 -12.263 1.00 42.06 75 ASP A O 1
ATOM 594 N N . ASP A 1 76 ? 21.511 -17.783 -12.127 1.00 45.12 76 ASP A N 1
ATOM 595 C CA . ASP A 1 76 ? 21.811 -16.867 -13.238 1.00 45.12 76 ASP A CA 1
ATOM 596 C C . ASP A 1 76 ? 21.225 -15.459 -12.987 1.00 45.12 76 ASP A C 1
ATOM 598 O O . ASP A 1 76 ? 20.114 -15.124 -13.407 1.00 45.12 76 ASP A O 1
ATOM 602 N N . GLU A 1 77 ? 21.980 -14.576 -12.321 1.00 48.75 77 GLU A N 1
ATOM 603 C CA . GLU A 1 77 ? 21.604 -13.155 -12.134 1.00 48.75 77 GLU A CA 1
ATOM 604 C C . GLU A 1 77 ? 21.367 -12.408 -13.469 1.00 48.75 77 GLU A C 1
ATOM 606 O O . GLU A 1 77 ? 20.760 -11.332 -13.506 1.00 48.75 77 GLU A O 1
ATOM 611 N N . ASP A 1 78 ? 21.831 -12.984 -14.581 1.00 48.47 78 ASP A N 1
ATOM 612 C CA . ASP A 1 78 ? 21.658 -12.471 -15.937 1.00 48.47 78 ASP A CA 1
ATOM 613 C C . ASP A 1 78 ? 20.314 -12.874 -16.589 1.00 48.47 78 ASP A C 1
ATOM 615 O O . ASP A 1 78 ? 19.880 -12.215 -17.544 1.00 48.47 78 ASP A O 1
ATOM 619 N N . GLU A 1 79 ? 19.597 -13.869 -16.044 1.00 51.47 79 GLU A N 1
ATOM 620 C CA . GLU A 1 79 ? 18.319 -14.365 -16.585 1.00 51.47 79 GLU A CA 1
ATOM 621 C C . GLU A 1 79 ? 17.069 -13.740 -15.940 1.00 51.47 79 GLU A C 1
ATOM 623 O O . GLU A 1 79 ? 16.054 -13.565 -16.620 1.00 51.47 79 GLU A O 1
ATOM 628 N N . ILE A 1 80 ? 17.125 -13.324 -14.668 1.00 51.09 80 ILE A N 1
ATOM 629 C CA . ILE A 1 80 ? 15.929 -12.873 -13.917 1.00 51.09 80 ILE A CA 1
ATOM 630 C C . ILE A 1 80 ? 15.293 -11.621 -14.538 1.00 51.09 80 ILE A C 1
ATOM 632 O O . ILE A 1 80 ? 14.074 -11.499 -14.595 1.00 51.09 80 ILE A O 1
ATOM 636 N N . PHE A 1 81 ? 16.116 -10.712 -15.062 1.00 55.09 81 PHE A N 1
ATOM 637 C CA . PHE A 1 81 ? 15.671 -9.538 -15.824 1.00 55.09 81 PHE A CA 1
ATOM 638 C C . P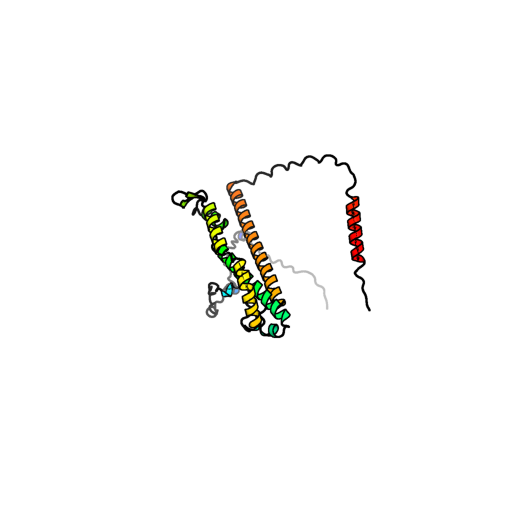HE A 1 81 ? 16.383 -9.441 -17.175 1.00 55.09 81 PHE A C 1
ATOM 640 O O . PHE A 1 81 ? 16.750 -8.356 -17.633 1.00 55.09 81 PHE A O 1
ATOM 647 N N . GLY A 1 82 ? 16.577 -10.616 -17.785 1.00 54.97 82 GLY A N 1
ATOM 648 C CA . GLY A 1 82 ? 16.711 -10.810 -19.222 1.00 54.97 82 GLY A CA 1
ATOM 649 C C . GLY A 1 82 ? 17.787 -9.989 -19.917 1.00 54.97 82 GLY A C 1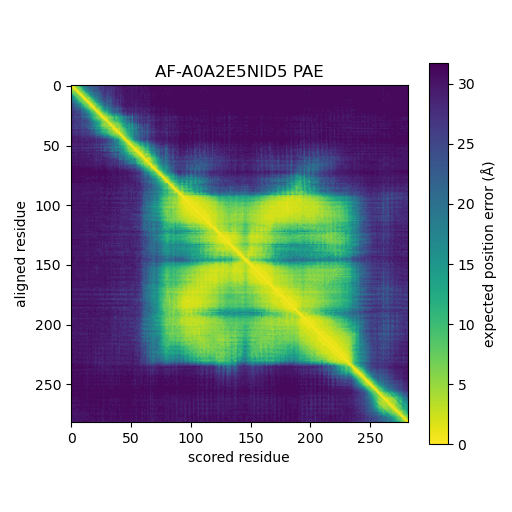
ATOM 650 O O . GLY A 1 82 ? 17.514 -9.484 -21.003 1.00 54.97 82 GLY A O 1
ATOM 651 N N . LYS A 1 83 ? 19.003 -9.873 -19.368 1.00 55.81 83 LYS A N 1
ATOM 652 C CA . LYS A 1 83 ? 20.085 -9.170 -20.083 1.00 55.81 83 LYS A CA 1
ATOM 653 C C . LYS A 1 83 ? 20.351 -9.813 -21.449 1.00 55.81 83 LYS A C 1
ATOM 655 O O . LYS A 1 83 ? 20.486 -9.102 -22.442 1.00 55.81 83 LYS A O 1
ATOM 660 N N . GLU A 1 84 ? 20.362 -11.145 -21.508 1.00 51.97 84 GLU A N 1
ATOM 661 C CA . GLU A 1 84 ? 20.643 -11.909 -22.731 1.00 51.97 84 GLU A CA 1
ATOM 662 C C . GLU A 1 84 ? 19.500 -11.772 -23.750 1.00 51.97 84 GLU A C 1
ATOM 664 O O . GLU A 1 84 ? 19.701 -11.333 -24.880 1.00 51.97 84 GLU A O 1
ATOM 669 N N . ARG A 1 85 ? 18.257 -12.048 -23.328 1.00 55.75 85 ARG A N 1
ATOM 670 C CA . ARG A 1 85 ? 17.099 -12.048 -24.236 1.00 55.75 85 ARG A CA 1
ATOM 671 C C . ARG A 1 85 ? 16.690 -10.657 -24.680 1.00 55.75 85 ARG A C 1
ATOM 673 O O . ARG A 1 85 ? 16.233 -10.512 -25.805 1.00 55.75 85 ARG A O 1
ATOM 680 N N . LEU A 1 86 ? 16.853 -9.638 -23.833 1.00 59.69 86 LEU A N 1
ATOM 681 C CA . LEU A 1 86 ? 16.456 -8.275 -24.166 1.00 59.69 86 LEU A CA 1
ATOM 682 C C . LEU A 1 86 ? 17.415 -7.625 -25.162 1.00 59.69 86 LEU A C 1
ATOM 684 O O . LEU A 1 86 ? 16.977 -6.825 -25.990 1.00 59.69 86 LEU A O 1
ATOM 688 N N . ASN A 1 87 ? 18.707 -7.966 -25.120 1.00 64.31 87 ASN A N 1
ATOM 689 C CA . ASN A 1 87 ? 19.719 -7.391 -26.005 1.00 64.31 87 ASN A CA 1
ATOM 690 C C . ASN A 1 87 ? 19.501 -7.719 -27.490 1.00 64.31 87 ASN A C 1
ATOM 692 O O . ASN A 1 87 ? 19.911 -6.917 -28.337 1.00 64.31 87 ASN A O 1
ATOM 696 N N . ASP A 1 88 ? 18.749 -8.770 -27.800 1.00 65.38 88 ASP A N 1
ATOM 697 C CA . ASP A 1 88 ? 18.412 -9.156 -29.172 1.00 65.38 88 ASP A CA 1
ATOM 698 C C . ASP A 1 88 ? 17.137 -8.489 -29.715 1.00 65.38 88 ASP A C 1
ATOM 700 O O . ASP A 1 88 ? 16.885 -8.520 -30.923 1.00 65.38 88 ASP A O 1
ATOM 704 N N . LEU A 1 89 ? 16.338 -7.821 -28.871 1.00 64.06 89 LEU A N 1
ATOM 705 C CA . LEU A 1 89 ? 15.118 -7.159 -29.340 1.00 64.06 89 LEU A CA 1
ATOM 706 C C . LEU A 1 89 ? 15.402 -5.872 -30.141 1.00 64.06 89 LEU A C 1
ATOM 708 O O . LEU A 1 89 ? 16.371 -5.141 -29.876 1.00 64.06 89 LEU A O 1
ATOM 712 N N . PRO A 1 90 ? 14.504 -5.507 -31.080 1.00 71.06 90 PRO A N 1
ATOM 713 C CA . PRO A 1 90 ? 14.512 -4.194 -31.711 1.00 71.06 90 PRO A CA 1
ATOM 714 C C . PRO A 1 90 ? 14.491 -3.077 -30.659 1.00 71.06 90 PRO A C 1
ATOM 716 O O . PRO A 1 90 ? 13.833 -3.187 -29.624 1.00 71.06 90 PRO A O 1
ATOM 719 N N . LYS A 1 91 ? 15.142 -1.939 -30.947 1.00 71.75 91 LYS A N 1
ATOM 720 C CA . LYS A 1 91 ? 15.202 -0.779 -30.027 1.00 71.75 91 LYS A CA 1
ATOM 721 C C . LYS A 1 91 ? 13.821 -0.331 -29.515 1.00 71.75 91 LYS A C 1
ATOM 723 O O . LYS A 1 91 ? 13.706 0.140 -28.390 1.00 71.75 91 LYS A O 1
ATOM 728 N N . GLY A 1 92 ? 12.777 -0.491 -30.333 1.00 73.69 92 GLY A N 1
ATOM 729 C CA . GLY A 1 92 ? 11.402 -0.160 -29.957 1.00 73.69 92 GLY A CA 1
ATOM 730 C C . GLY A 1 92 ? 10.825 -1.049 -28.851 1.00 73.69 92 GLY A C 1
ATOM 731 O O . GLY A 1 92 ? 10.102 -0.543 -27.995 1.00 73.69 92 GLY A O 1
ATOM 732 N N . ASP A 1 93 ? 11.165 -2.336 -28.831 1.00 79.25 93 ASP A N 1
ATOM 733 C CA . ASP A 1 93 ? 10.625 -3.289 -27.856 1.00 79.25 93 ASP A CA 1
ATOM 734 C C . ASP A 1 93 ? 11.457 -3.312 -26.569 1.00 79.25 93 ASP A C 1
ATOM 736 O O . ASP A 1 93 ? 10.887 -3.378 -25.482 1.00 79.25 93 ASP A O 1
ATOM 740 N N . LYS A 1 94 ? 12.771 -3.058 -26.662 1.00 80.12 94 LYS A N 1
ATOM 741 C CA . LYS A 1 94 ? 13.636 -2.772 -25.499 1.00 80.12 94 LYS A CA 1
ATOM 742 C C . LYS A 1 94 ? 13.091 -1.638 -24.636 1.00 80.12 94 LYS A C 1
ATOM 744 O O . LYS A 1 94 ? 13.035 -1.747 -23.415 1.00 80.12 94 LYS A O 1
ATOM 749 N N . LYS A 1 95 ? 12.635 -0.555 -25.273 1.00 85.94 95 LYS A N 1
ATOM 750 C CA . LYS A 1 95 ? 12.051 0.588 -24.564 1.0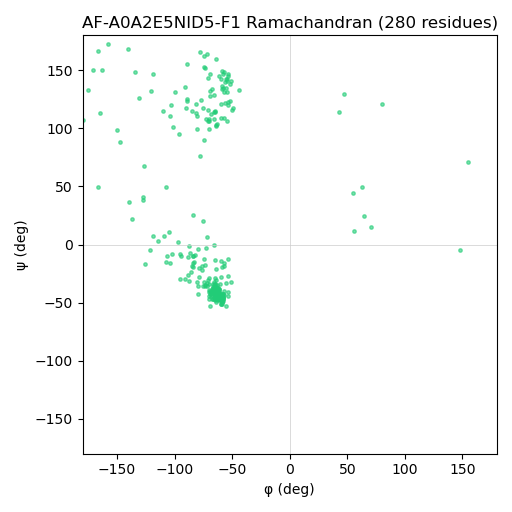0 85.94 95 LYS A CA 1
ATOM 751 C C . LYS A 1 95 ? 10.732 0.235 -23.871 1.00 85.94 95 LYS A C 1
ATOM 753 O O . LYS A 1 95 ? 10.477 0.724 -22.773 1.00 85.94 95 LYS A O 1
ATOM 758 N N . LYS A 1 96 ? 9.888 -0.600 -24.489 1.00 86.25 96 LYS A N 1
ATOM 759 C CA . LYS A 1 96 ? 8.627 -1.050 -23.874 1.00 86.25 96 LYS A CA 1
ATOM 760 C C . LYS A 1 96 ? 8.891 -1.941 -22.664 1.00 86.25 96 LYS A C 1
ATOM 762 O O . LYS A 1 96 ? 8.333 -1.668 -21.608 1.00 86.25 96 LYS A O 1
ATOM 767 N N . ALA A 1 97 ? 9.793 -2.908 -22.796 1.00 85.31 97 ALA A N 1
ATOM 768 C CA . ALA A 1 97 ? 10.192 -3.801 -21.712 1.00 85.31 97 ALA A CA 1
ATOM 769 C C . ALA A 1 97 ? 10.838 -3.042 -20.540 1.00 85.31 97 ALA A C 1
ATOM 771 O O . ALA A 1 97 ? 10.493 -3.266 -19.380 1.00 85.31 97 ALA A O 1
ATOM 772 N N . ALA A 1 98 ? 11.723 -2.080 -20.830 1.00 88.06 98 ALA A N 1
ATOM 773 C CA . ALA A 1 98 ? 12.320 -1.208 -19.817 1.00 88.06 98 ALA A CA 1
ATOM 774 C C . ALA A 1 98 ? 11.266 -0.335 -19.116 1.00 88.06 98 ALA A C 1
ATOM 776 O O . ALA A 1 98 ? 11.327 -0.131 -17.901 1.00 88.06 98 ALA A O 1
ATOM 777 N N . LYS A 1 99 ? 10.269 0.161 -19.861 1.00 90.31 99 LYS A N 1
ATOM 778 C CA . LYS A 1 99 ? 9.151 0.927 -19.300 1.00 90.31 99 LYS A CA 1
ATOM 779 C C . LYS A 1 99 ? 8.270 0.060 -18.398 1.00 90.31 99 LYS A C 1
ATOM 781 O O . LYS A 1 99 ? 7.963 0.485 -17.291 1.00 90.31 99 LYS A O 1
ATOM 786 N N . GLN A 1 100 ? 7.900 -1.142 -18.834 1.00 88.69 100 GLN A N 1
ATOM 787 C CA . GLN A 1 100 ? 7.106 -2.083 -18.036 1.00 88.69 100 GLN A CA 1
ATOM 788 C C . GLN A 1 100 ? 7.838 -2.488 -16.754 1.00 88.69 100 GLN A C 1
ATOM 790 O O . GLN A 1 100 ? 7.244 -2.492 -15.680 1.00 88.69 100 GLN A O 1
ATOM 795 N N . MET A 1 101 ? 9.143 -2.758 -16.838 1.00 88.81 101 MET A N 1
ATOM 796 C CA . MET A 1 101 ? 9.969 -3.040 -15.664 1.00 88.81 101 MET A CA 1
ATOM 797 C C . MET A 1 101 ? 10.025 -1.840 -14.715 1.00 88.81 101 MET A C 1
A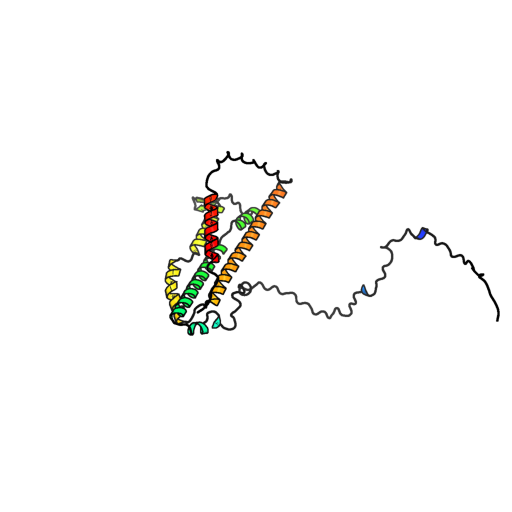TOM 799 O O . MET A 1 101 ? 9.881 -1.997 -13.508 1.00 88.81 101 MET A O 1
ATOM 803 N N . THR A 1 102 ? 10.182 -0.630 -15.254 1.00 90.94 102 THR A N 1
ATOM 804 C CA . THR A 1 102 ? 10.163 0.607 -14.462 1.00 90.94 102 THR A CA 1
ATOM 805 C C . THR A 1 102 ? 8.849 0.768 -13.710 1.00 90.94 102 THR A C 1
ATOM 807 O O . THR A 1 102 ? 8.855 1.046 -12.513 1.00 90.94 102 THR A O 1
ATOM 810 N N . GLU A 1 103 ? 7.726 0.587 -14.404 1.00 91.25 103 GLU A N 1
ATOM 811 C CA . GLU A 1 103 ? 6.393 0.660 -13.808 1.00 91.25 103 GLU A CA 1
ATOM 812 C C . GLU A 1 103 ? 6.229 -0.382 -12.700 1.00 91.25 103 GLU A C 1
ATOM 814 O O . GLU A 1 103 ? 5.795 -0.027 -11.608 1.00 91.25 103 GLU A O 1
ATOM 819 N N . MET A 1 104 ? 6.671 -1.621 -12.929 1.00 89.25 104 MET A N 1
ATOM 820 C CA . MET A 1 104 ? 6.591 -2.690 -11.934 1.00 89.25 104 MET A CA 1
ATOM 821 C C . MET A 1 104 ? 7.459 -2.419 -10.698 1.00 89.25 104 MET A C 1
ATOM 823 O O . MET A 1 104 ? 7.019 -2.650 -9.576 1.00 89.25 104 MET A O 1
ATOM 827 N N . VAL A 1 105 ? 8.679 -1.902 -10.875 1.00 89.94 105 VAL A N 1
ATOM 828 C CA . VAL A 1 105 ? 9.572 -1.556 -9.756 1.00 89.94 105 VAL A CA 1
ATOM 829 C C . VAL A 1 105 ? 8.986 -0.415 -8.923 1.00 89.94 105 VAL A C 1
ATOM 831 O O . VAL A 1 105 ? 8.987 -0.497 -7.696 1.00 89.94 105 VAL A O 1
ATOM 834 N N . LEU A 1 106 ? 8.449 0.629 -9.565 1.00 92.81 106 LEU A N 1
ATOM 835 C CA . LEU A 1 106 ? 7.803 1.740 -8.857 1.00 92.81 106 LEU A CA 1
ATOM 836 C C . LEU A 1 106 ? 6.530 1.294 -8.136 1.00 92.81 106 LEU A C 1
ATOM 838 O O . LEU A 1 106 ? 6.285 1.714 -7.006 1.00 92.81 106 LEU A O 1
ATOM 842 N N . GLU A 1 107 ? 5.731 0.435 -8.764 1.00 89.88 107 GLU A N 1
ATOM 843 C CA . GLU A 1 107 ? 4.534 -0.125 -8.145 1.00 89.88 107 GLU A CA 1
ATOM 844 C C . GLU A 1 107 ? 4.884 -1.037 -6.963 1.00 89.88 107 GLU A C 1
ATOM 846 O O . GLU A 1 107 ? 4.254 -0.946 -5.910 1.00 89.88 107 GLU A O 1
ATOM 851 N N . GLY A 1 108 ? 5.918 -1.872 -7.098 1.00 89.31 108 GLY A N 1
ATOM 852 C CA . GLY A 1 108 ? 6.433 -2.714 -6.021 1.00 89.31 108 GLY A CA 1
ATOM 853 C C . GLY A 1 108 ? 6.937 -1.886 -4.841 1.00 89.31 108 GLY A C 1
ATOM 854 O O . GLY A 1 108 ? 6.556 -2.149 -3.704 1.00 89.31 108 GLY A O 1
ATOM 855 N N . TYR A 1 109 ? 7.712 -0.832 -5.110 1.00 90.69 109 TYR A N 1
ATOM 856 C CA . TYR A 1 109 ? 8.160 0.112 -4.086 1.00 90.69 109 TYR A CA 1
ATOM 857 C C . TYR A 1 109 ? 6.979 0.779 -3.371 1.00 90.69 109 TYR A C 1
ATOM 859 O O . TYR A 1 109 ? 6.899 0.732 -2.146 1.00 90.69 109 TYR A O 1
ATOM 867 N N . SER A 1 110 ? 6.017 1.316 -4.129 1.00 89.94 110 SER A N 1
ATOM 868 C CA . SER A 1 110 ? 4.801 1.912 -3.565 1.00 89.94 110 SER A CA 1
ATOM 869 C C . SER A 1 110 ? 4.029 0.913 -2.705 1.00 89.94 110 SER A C 1
ATOM 871 O O . SER A 1 110 ? 3.580 1.264 -1.622 1.00 89.94 110 SER A O 1
ATOM 873 N N . SER A 1 111 ? 3.909 -0.336 -3.157 1.00 86.81 111 SER A N 1
ATOM 874 C CA . SER A 1 111 ? 3.196 -1.391 -2.430 1.00 86.81 111 SER A CA 1
ATOM 875 C C . SER A 1 111 ? 3.888 -1.749 -1.115 1.00 86.81 111 SER A C 1
ATOM 877 O O . SER A 1 111 ? 3.211 -1.939 -0.108 1.00 86.81 111 SER A O 1
ATOM 879 N N . ILE A 1 112 ? 5.224 -1.818 -1.101 1.00 88.94 112 ILE A N 1
ATOM 880 C CA . ILE A 1 112 ? 6.008 -2.079 0.114 1.00 88.94 112 ILE A CA 1
ATOM 881 C C . ILE A 1 112 ? 5.849 -0.928 1.108 1.00 88.94 112 ILE A C 1
ATOM 883 O O . ILE A 1 112 ? 5.617 -1.183 2.286 1.00 88.94 112 ILE A O 1
ATOM 887 N N . CYS A 1 113 ? 5.925 0.323 0.646 1.00 88.19 113 CYS A N 1
ATOM 888 C CA . CYS A 1 113 ? 5.721 1.493 1.498 1.00 88.19 113 CYS A CA 1
ATOM 889 C C . CYS A 1 113 ? 4.305 1.518 2.096 1.00 88.19 113 CYS A C 1
ATOM 891 O O . CYS A 1 113 ? 4.163 1.619 3.314 1.00 88.19 113 CYS A O 1
ATOM 893 N N . SER A 1 114 ? 3.265 1.305 1.283 1.00 84.50 114 SER A N 1
ATOM 894 C CA . SER A 1 114 ? 1.883 1.210 1.774 1.00 84.50 114 SER A CA 1
ATOM 895 C C . SER A 1 114 ? 1.684 0.047 2.752 1.00 84.50 114 SER A C 1
ATOM 897 O O . SER A 1 114 ? 0.985 0.187 3.753 1.00 84.50 114 SER A O 1
ATOM 899 N N . PHE A 1 115 ? 2.318 -1.104 2.507 1.00 85.00 115 PHE A N 1
ATOM 900 C CA . PHE A 1 115 ? 2.258 -2.242 3.424 1.00 85.00 115 PHE A CA 1
ATOM 901 C C . PHE A 1 115 ? 2.978 -1.959 4.750 1.00 85.00 115 PHE A C 1
ATOM 903 O O . PHE A 1 115 ? 2.466 -2.315 5.810 1.00 85.00 115 PHE A O 1
ATOM 910 N N . ALA A 1 116 ? 4.136 -1.296 4.710 1.00 84.81 116 ALA A N 1
ATOM 911 C CA . ALA A 1 116 ? 4.876 -0.894 5.904 1.00 84.81 116 ALA A CA 1
ATOM 912 C C . ALA A 1 116 ? 4.077 0.102 6.763 1.00 84.81 116 ALA A C 1
ATOM 914 O O . ALA A 1 116 ? 4.062 -0.040 7.985 1.00 84.81 116 ALA A O 1
ATOM 915 N N . GLY A 1 117 ? 3.360 1.043 6.135 1.00 83.12 117 GLY A N 1
ATOM 916 C CA . GLY A 1 117 ? 2.400 1.913 6.823 1.00 83.12 117 GLY A CA 1
ATOM 917 C C . GLY A 1 117 ? 1.288 1.112 7.501 1.00 83.12 117 GLY A C 1
ATOM 918 O O . GLY A 1 117 ? 1.113 1.187 8.716 1.00 83.12 117 GLY A O 1
ATOM 919 N N . GLY A 1 118 ? 0.642 0.211 6.756 1.00 81.06 118 GLY A N 1
ATOM 920 C CA . GLY A 1 118 ? -0.393 -0.672 7.297 1.00 81.06 118 GLY A CA 1
ATOM 921 C C . GLY A 1 118 ? 0.072 -1.594 8.436 1.00 81.06 118 GLY A C 1
ATOM 922 O O . GLY A 1 118 ? -0.736 -1.953 9.290 1.00 81.06 118 GLY A O 1
ATOM 923 N N . PHE A 1 119 ? 1.355 -1.971 8.477 1.00 81.88 119 PHE A N 1
ATOM 924 C CA . PHE A 1 119 ? 1.943 -2.742 9.579 1.00 81.88 119 PHE A CA 1
ATOM 925 C C . PHE A 1 119 ? 2.155 -1.904 10.847 1.00 81.88 119 PHE A C 1
ATOM 927 O O . PHE A 1 119 ? 1.999 -2.419 11.953 1.00 81.88 119 PHE A O 1
ATOM 934 N N . ALA A 1 120 ? 2.509 -0.626 10.698 1.00 81.44 120 ALA A N 1
ATOM 935 C CA . ALA A 1 120 ? 2.656 0.298 11.820 1.00 81.44 120 ALA A CA 1
ATOM 936 C C . ALA A 1 120 ? 1.300 0.784 12.373 1.00 81.44 120 ALA A C 1
ATOM 938 O O . ALA A 1 120 ? 1.232 1.233 13.519 1.00 81.44 120 ALA A O 1
ATOM 939 N N . ASN A 1 121 ? 0.225 0.653 11.591 1.00 86.94 121 ASN A N 1
ATOM 940 C CA . ASN A 1 121 ? -1.128 1.010 12.001 1.00 86.94 121 ASN A CA 1
ATOM 941 C C . ASN A 1 121 ? -1.708 0.048 13.044 1.00 86.94 121 ASN A C 1
ATOM 943 O O . ASN A 1 121 ? -1.574 -1.175 12.964 1.00 86.94 121 ASN A O 1
ATOM 947 N N . MET A 1 122 ? -2.471 0.608 13.980 1.00 85.00 122 MET A N 1
ATOM 948 C CA . MET A 1 122 ? -3.252 -0.164 14.941 1.00 85.00 122 MET A CA 1
ATOM 949 C C . MET A 1 122 ? -4.645 -0.423 14.371 1.00 85.00 122 MET A C 1
ATOM 951 O O . MET A 1 122 ? -5.410 0.508 14.121 1.00 85.00 122 MET A O 1
ATOM 955 N N . ASN A 1 123 ? -5.003 -1.686 14.161 1.00 84.88 123 ASN A N 1
ATOM 956 C CA . ASN A 1 123 ? -6.303 -2.030 13.586 1.00 84.88 123 ASN A CA 1
ATOM 957 C C . ASN A 1 123 ? -7.393 -2.208 14.659 1.00 84.88 123 ASN A C 1
ATOM 959 O O . ASN A 1 123 ? -7.128 -2.538 15.813 1.00 84.88 123 ASN A O 1
ATOM 963 N N . GLU A 1 124 ? -8.654 -2.022 14.260 1.00 82.38 124 GLU A N 1
ATOM 964 C CA . GLU A 1 124 ? -9.822 -2.113 15.154 1.00 82.38 124 GLU A CA 1
ATOM 965 C C . GLU A 1 124 ? -9.895 -3.460 15.889 1.00 82.38 124 GLU A C 1
ATOM 967 O O . GLU A 1 124 ? -10.274 -3.529 17.052 1.00 82.38 124 GLU A O 1
ATOM 972 N N . GLY A 1 125 ? -9.449 -4.538 15.239 1.00 82.38 125 GLY A N 1
ATOM 973 C CA . GLY A 1 125 ? -9.363 -5.853 15.868 1.00 82.38 125 GLY A CA 1
ATOM 974 C C . GLY A 1 125 ? -8.380 -5.919 17.037 1.00 82.38 125 GLY A C 1
ATOM 975 O O . GLY A 1 125 ? -8.689 -6.555 18.039 1.00 82.38 125 GLY A O 1
ATOM 976 N N . GLN A 1 126 ? -7.217 -5.271 16.920 1.00 84.19 126 GLN A N 1
ATOM 977 C CA . GLN A 1 126 ? -6.262 -5.149 18.024 1.00 84.19 126 GLN A CA 1
ATOM 978 C C . GLN A 1 126 ? -6.832 -4.281 19.147 1.00 84.19 126 GLN A C 1
ATOM 980 O O . GLN A 1 126 ? -6.678 -4.633 20.311 1.00 84.19 126 GLN A O 1
ATOM 985 N N . LEU A 1 127 ? -7.538 -3.195 18.813 1.00 86.50 127 LEU A N 1
ATOM 986 C CA . LEU A 1 127 ? -8.201 -2.343 19.805 1.00 86.50 127 LEU A CA 1
ATOM 987 C C . LEU A 1 127 ? -9.284 -3.094 20.587 1.00 86.50 127 LEU A C 1
ATOM 989 O O . LEU A 1 127 ? -9.293 -3.047 21.814 1.00 86.50 127 LEU A O 1
ATOM 993 N N . LEU A 1 128 ? -10.151 -3.832 19.892 1.00 85.12 128 LEU A N 1
ATOM 994 C CA . LEU A 1 128 ? -11.161 -4.696 20.507 1.00 85.12 128 LEU A CA 1
ATOM 995 C C . LEU A 1 128 ? -10.517 -5.754 21.397 1.00 85.12 128 LEU A C 1
ATOM 997 O O . LEU A 1 128 ? -10.942 -5.933 22.530 1.00 85.12 128 LEU A O 1
ATOM 1001 N N . GLN A 1 129 ? -9.456 -6.411 20.929 1.00 85.19 129 GLN A N 1
ATOM 1002 C CA . GLN A 1 129 ? -8.742 -7.391 21.739 1.00 85.19 129 GLN A CA 1
ATOM 1003 C C . GLN A 1 129 ? -8.136 -6.758 23.001 1.00 85.19 129 GLN A C 1
ATOM 1005 O O . GLN A 1 129 ? -8.294 -7.301 24.090 1.00 85.19 129 GLN A O 1
ATOM 1010 N N . MET A 1 130 ? -7.494 -5.592 22.890 1.00 85.81 130 MET A N 1
ATOM 1011 C CA . MET A 1 130 ? -6.959 -4.870 24.049 1.00 85.81 130 MET A CA 1
ATOM 1012 C C . MET A 1 130 ? -8.065 -4.416 25.013 1.00 85.81 130 MET A C 1
ATOM 1014 O O . MET A 1 130 ? -7.825 -4.354 26.220 1.00 85.81 130 MET A O 1
ATOM 1018 N N . GLN A 1 131 ? -9.267 -4.126 24.506 1.00 86.94 131 GLN A N 1
ATOM 1019 C CA . GLN A 1 131 ? -10.437 -3.832 25.330 1.00 86.94 131 GLN A CA 1
ATOM 1020 C C . GLN A 1 131 ? -10.948 -5.082 26.056 1.00 86.94 131 GLN A C 1
ATOM 1022 O O . GLN A 1 131 ? -11.172 -5.032 27.264 1.00 86.94 131 GLN A O 1
ATOM 1027 N N . THR A 1 132 ? -11.085 -6.211 25.355 1.00 84.94 132 THR A N 1
ATOM 1028 C CA . THR A 1 132 ? -11.504 -7.497 25.936 1.00 84.94 132 THR A CA 1
ATOM 1029 C C . THR A 1 132 ? -10.511 -7.993 26.987 1.00 84.94 132 THR A C 1
ATOM 1031 O O . THR A 1 132 ? -10.907 -8.511 28.026 1.00 84.94 132 THR A O 1
ATOM 1034 N N . GLU A 1 133 ? -9.213 -7.777 26.766 1.00 88.00 133 GLU A N 1
ATOM 1035 C CA . GLU A 1 133 ? -8.147 -8.076 27.730 1.00 88.00 133 GLU A CA 1
ATOM 1036 C C . GLU A 1 133 ? -8.112 -7.095 28.922 1.00 88.00 133 GLU A C 1
ATOM 1038 O O . GLU A 1 133 ? -7.295 -7.258 29.828 1.00 88.00 133 GLU A O 1
ATOM 1043 N N . GLY A 1 134 ? -8.969 -6.067 28.934 1.00 84.62 134 GLY A N 1
ATOM 1044 C CA . GLY A 1 134 ? -9.044 -5.058 29.993 1.00 84.62 134 GLY A CA 1
ATOM 1045 C C . GLY A 1 134 ? -7.850 -4.100 30.040 1.00 84.62 134 GLY A C 1
ATOM 1046 O O . GLY A 1 134 ? -7.657 -3.418 31.044 1.00 84.62 134 GLY A O 1
ATOM 1047 N N . LYS A 1 135 ? -7.028 -4.050 28.981 1.00 86.62 135 LYS A N 1
ATOM 1048 C CA . LYS A 1 135 ? -5.830 -3.196 28.901 1.00 86.62 135 LYS A CA 1
ATOM 1049 C C . LYS A 1 135 ? -6.161 -1.752 28.540 1.00 86.62 135 LYS A C 1
ATOM 1051 O O . LYS A 1 135 ? -5.454 -0.847 28.975 1.00 86.62 135 LYS A O 1
ATOM 1056 N N . ILE A 1 136 ? -7.205 -1.539 27.740 1.00 84.06 136 ILE A N 1
ATOM 1057 C CA . ILE A 1 136 ? -7.675 -0.209 27.335 1.00 84.06 136 ILE A CA 1
ATOM 1058 C C . ILE A 1 136 ? -9.196 -0.125 27.468 1.00 84.06 136 ILE A C 1
ATOM 1060 O O . ILE A 1 136 ? -9.896 -1.110 27.254 1.00 84.06 136 ILE A O 1
ATOM 1064 N N . ASP A 1 137 ? -9.719 1.060 27.769 1.00 85.50 137 ASP A N 1
ATOM 1065 C CA . ASP A 1 137 ? -11.147 1.352 27.633 1.00 85.50 137 ASP A CA 1
ATOM 1066 C C . ASP A 1 137 ? -11.338 2.333 26.472 1.00 85.50 137 ASP A C 1
ATOM 1068 O O . ASP A 1 137 ? -10.881 3.476 26.516 1.00 85.50 137 ASP A O 1
ATOM 1072 N N . LEU A 1 138 ? -12.020 1.880 25.416 1.00 84.25 138 LEU A N 1
ATOM 1073 C CA . LEU A 1 138 ? -12.282 2.678 24.214 1.00 84.25 138 LEU A CA 1
ATOM 1074 C C . LEU A 1 138 ? -13.181 3.895 24.482 1.00 84.25 138 LEU A C 1
ATOM 1076 O O . LEU A 1 138 ? -13.272 4.782 23.637 1.00 84.25 138 LEU A O 1
ATOM 1080 N N . ARG A 1 139 ? -13.842 3.953 25.645 1.00 83.38 139 ARG A N 1
ATOM 1081 C CA . ARG A 1 139 ? -14.654 5.099 26.080 1.00 83.38 139 ARG A CA 1
ATOM 1082 C C . ARG A 1 139 ? -13.823 6.215 26.709 1.00 83.38 139 ARG A C 1
ATOM 1084 O O . ARG A 1 139 ? -14.365 7.283 26.989 1.00 83.38 139 ARG A O 1
ATOM 1091 N N . MET A 1 140 ? -12.538 5.978 26.966 1.00 85.56 140 MET A N 1
ATOM 1092 C CA . MET A 1 140 ? -11.658 6.988 27.541 1.00 85.56 140 MET A CA 1
ATOM 1093 C C . MET A 1 140 ? -11.276 8.056 26.514 1.00 85.56 140 MET A C 1
ATOM 1095 O O . MET A 1 140 ? -11.215 7.810 25.308 1.00 85.56 140 MET A O 1
ATOM 1099 N N . ALA A 1 141 ? -10.990 9.255 27.021 1.00 85.88 141 ALA A N 1
ATOM 1100 C CA . ALA A 1 141 ? -10.425 10.343 26.241 1.00 85.88 141 ALA A CA 1
ATOM 1101 C C . ALA A 1 141 ? -8.913 10.424 26.489 1.00 85.88 141 ALA A C 1
ATOM 1103 O O . ALA A 1 141 ? -8.455 10.427 27.633 1.00 85.88 141 ALA A O 1
ATOM 1104 N N . VAL A 1 142 ? -8.148 10.493 25.406 1.00 86.12 142 VAL A N 1
ATOM 1105 C CA . VAL A 1 142 ? -6.705 10.710 25.395 1.00 86.12 142 VAL A CA 1
ATOM 1106 C C . VAL A 1 142 ? -6.450 12.218 25.345 1.00 86.12 142 VAL A C 1
ATOM 1108 O O . VAL A 1 142 ? -6.939 12.877 24.425 1.00 86.12 142 VAL A O 1
ATOM 1111 N N . PRO A 1 143 ? -5.703 12.799 26.299 1.00 84.69 143 PRO A N 1
ATOM 1112 C CA . PRO A 1 143 ? -5.297 14.197 26.219 1.00 84.69 143 PRO A CA 1
ATOM 1113 C C . PRO A 1 143 ? -4.218 14.349 25.140 1.00 84.69 143 PRO A C 1
ATOM 1115 O O . PRO A 1 143 ? -3.084 13.912 25.323 1.00 84.69 143 PRO A O 1
ATOM 1118 N N . VAL A 1 144 ? -4.579 14.954 24.008 1.00 82.44 144 VAL A N 1
ATOM 1119 C CA . VAL A 1 144 ? -3.666 15.177 22.870 1.00 82.44 144 VAL A CA 1
ATOM 1120 C C . VAL A 1 144 ? -2.971 16.534 22.996 1.00 82.44 144 VAL A C 1
ATOM 1122 O O . VAL A 1 144 ? -1.825 16.697 22.581 1.00 82.44 144 VAL A O 1
ATOM 1125 N N . SER A 1 145 ? -3.630 17.507 23.629 1.00 83.94 145 SER A N 1
ATOM 1126 C CA . SER A 1 145 ? -3.057 18.813 23.950 1.00 83.94 145 SER A CA 1
ATOM 1127 C C . SER A 1 145 ? -3.512 19.282 25.341 1.00 83.94 145 SER A C 1
ATOM 1129 O O . SER A 1 145 ? -4.434 18.704 25.919 1.00 83.94 145 SER A O 1
ATOM 1131 N N . PRO A 1 146 ? -2.909 20.344 25.910 1.00 79.62 146 PRO A N 1
ATOM 1132 C CA . PRO A 1 146 ? -3.306 20.868 27.219 1.00 79.62 146 PRO A CA 1
ATOM 1133 C C . PRO A 1 146 ? -4.781 21.288 27.325 1.00 79.62 146 PRO A C 1
ATOM 1135 O O . PRO A 1 146 ? -5.283 21.446 28.436 1.00 79.62 146 PRO A O 1
ATOM 1138 N N . GLN A 1 147 ? -5.462 21.511 26.197 1.00 80.19 147 GLN A N 1
ATOM 1139 C CA . GLN A 1 147 ? -6.859 21.953 26.143 1.00 80.19 147 GLN A CA 1
ATOM 1140 C C . GLN A 1 147 ? -7.774 20.989 25.377 1.00 80.19 147 GLN A C 1
ATOM 1142 O O . GLN A 1 147 ? -8.983 21.211 25.350 1.00 80.19 147 GLN A O 1
ATOM 1147 N N . GLU A 1 148 ? -7.229 19.934 24.769 1.00 82.44 148 GLU A N 1
ATOM 1148 C CA . GLU A 1 148 ? -7.971 19.053 23.874 1.00 82.44 148 GLU A CA 1
ATOM 1149 C C . GLU A 1 148 ? -7.760 17.588 24.246 1.00 82.44 148 GLU A C 1
ATOM 1151 O O . GLU A 1 148 ? -6.634 17.088 24.332 1.00 82.44 148 GLU A O 1
ATOM 1156 N N . ALA A 1 149 ? -8.879 16.900 24.451 1.00 86.25 149 ALA A N 1
ATOM 1157 C CA . ALA A 1 149 ? -8.925 15.468 24.652 1.00 86.25 149 ALA A CA 1
ATOM 1158 C C . ALA A 1 149 ? -9.790 14.849 23.555 1.00 86.25 149 ALA A C 1
ATOM 1160 O O . ALA A 1 149 ? -10.888 15.329 23.275 1.00 86.25 149 ALA A O 1
ATOM 1161 N N . VAL A 1 150 ? -9.278 13.789 22.946 1.00 88.31 150 VAL A N 1
ATOM 1162 C CA . VAL A 1 150 ? -9.895 13.084 21.821 1.00 88.31 150 VAL A CA 1
ATOM 1163 C C . VAL A 1 150 ? -10.177 11.649 22.263 1.00 88.31 150 VAL A C 1
ATOM 1165 O O . VAL A 1 150 ? -9.438 11.107 23.081 1.00 88.31 150 VAL A O 1
ATOM 1168 N N . GLY A 1 151 ? -11.250 11.018 21.783 1.00 90.12 151 GLY A N 1
ATOM 1169 C CA . GLY A 1 151 ? -11.524 9.613 22.108 1.00 90.12 151 GLY A CA 1
ATOM 1170 C C . GLY A 1 151 ? -10.378 8.695 21.666 1.00 90.12 151 GLY A C 1
ATOM 1171 O O . GLY A 1 151 ? -9.714 8.976 20.671 1.00 90.12 151 GLY A O 1
ATOM 1172 N N . VAL A 1 152 ? -10.140 7.584 22.374 1.00 87.88 152 VAL A N 1
ATOM 1173 C CA . VAL A 1 152 ? -9.079 6.615 22.010 1.00 87.88 152 VAL A CA 1
ATOM 1174 C C . VAL A 1 152 ? -9.213 6.143 20.556 1.00 87.88 152 VAL A C 1
ATOM 1176 O O . VAL A 1 152 ? -8.211 6.037 19.852 1.00 87.88 152 VAL A O 1
ATOM 1179 N N . VAL A 1 153 ? -10.442 5.895 20.093 1.00 88.50 153 VAL A N 1
ATOM 1180 C CA . VAL A 1 153 ? -10.714 5.451 18.714 1.00 88.50 153 VAL A CA 1
ATOM 1181 C C . VAL A 1 153 ? -10.312 6.524 17.700 1.00 88.50 153 VAL A C 1
ATOM 1183 O O . VAL A 1 153 ? -9.557 6.235 16.773 1.00 88.50 153 VAL A O 1
ATOM 1186 N N . ASP A 1 154 ? -10.753 7.763 17.914 1.00 89.31 154 ASP A N 1
ATOM 1187 C CA . ASP A 1 154 ? -10.458 8.895 17.030 1.00 89.31 154 ASP A CA 1
ATOM 1188 C C . ASP A 1 154 ? -8.956 9.223 17.021 1.00 89.31 154 ASP A C 1
ATOM 1190 O O . ASP A 1 154 ? -8.378 9.497 15.969 1.00 89.31 154 ASP A O 1
ATOM 1194 N N . PHE A 1 155 ? -8.296 9.129 18.180 1.00 90.56 155 PHE A N 1
ATOM 1195 C CA . PHE A 1 155 ? -6.849 9.294 18.294 1.00 90.56 155 PHE A CA 1
ATOM 1196 C C . PHE A 1 155 ? -6.110 8.259 17.442 1.00 90.56 155 PHE A C 1
ATOM 1198 O O . PHE A 1 155 ? -5.278 8.630 16.615 1.00 90.56 155 PHE A O 1
ATOM 1205 N N . VAL A 1 156 ? -6.443 6.974 17.588 1.00 91.19 156 VAL A N 1
ATOM 1206 C CA . VAL A 1 156 ? -5.802 5.898 16.820 1.00 91.19 156 VAL A CA 1
ATOM 1207 C C . VAL A 1 156 ? -6.074 6.045 15.327 1.00 91.19 156 VAL A C 1
ATOM 1209 O O . VAL A 1 156 ? -5.160 5.875 14.525 1.00 91.19 156 VAL A O 1
ATOM 1212 N N . GLN A 1 157 ? -7.294 6.420 14.942 1.00 91.00 157 GLN A N 1
ATOM 1213 C CA . GLN A 1 157 ? -7.617 6.674 13.543 1.00 91.00 157 GLN A CA 1
ATOM 1214 C C . GLN A 1 157 ? -6.771 7.821 12.977 1.00 91.00 157 GLN A C 1
ATOM 1216 O O . GLN A 1 157 ? -6.166 7.663 11.922 1.00 91.00 157 GLN A O 1
ATOM 1221 N N . SER A 1 158 ? -6.663 8.939 13.701 1.00 89.75 158 SER A N 1
ATOM 1222 C CA . SER A 1 158 ? -5.838 10.079 13.285 1.00 89.75 158 SER A CA 1
ATOM 1223 C C . SER A 1 158 ? -4.349 9.734 13.196 1.00 89.75 158 SER A C 1
ATOM 1225 O O . SER A 1 158 ? -3.643 10.249 12.331 1.00 89.75 158 SER A O 1
ATOM 1227 N N . TYR A 1 159 ? -3.868 8.857 14.078 1.00 90.50 159 TYR A N 1
ATOM 1228 C CA . TYR A 1 159 ? -2.488 8.390 14.093 1.00 90.50 159 TYR A CA 1
ATOM 1229 C C . TYR A 1 159 ? -2.195 7.476 12.899 1.00 90.50 159 TYR A C 1
ATOM 1231 O O . TYR A 1 159 ? -1.198 7.670 12.211 1.00 90.50 159 TYR A O 1
ATOM 1239 N N . ASN A 1 160 ? -3.098 6.538 12.600 1.00 92.25 160 ASN A N 1
ATOM 1240 C CA . ASN A 1 160 ? -2.982 5.673 11.428 1.00 92.25 160 ASN A CA 1
ATOM 1241 C C . ASN A 1 160 ? -3.009 6.483 10.124 1.00 92.25 160 ASN A C 1
ATOM 1243 O O . ASN A 1 160 ? -2.185 6.248 9.250 1.00 92.25 160 ASN A O 1
ATOM 1247 N N . THR A 1 161 ? -3.892 7.483 10.009 1.00 91.81 161 THR A N 1
ATOM 1248 C CA . THR A 1 161 ? -3.912 8.376 8.838 1.00 91.81 161 THR A CA 1
ATOM 1249 C C . THR A 1 161 ? -2.574 9.093 8.656 1.00 91.81 161 THR A C 1
ATOM 1251 O O . THR A 1 161 ? -2.068 9.155 7.543 1.00 91.81 161 THR A O 1
ATOM 1254 N N . GLN A 1 162 ? -1.958 9.584 9.738 1.00 90.38 162 GLN A N 1
ATOM 1255 C CA . GLN A 1 162 ? -0.635 10.218 9.665 1.00 90.38 162 GLN A CA 1
ATOM 1256 C C . GLN A 1 162 ? 0.455 9.248 9.194 1.00 90.38 162 GLN A C 1
ATOM 1258 O O . GLN A 1 162 ? 1.346 9.648 8.449 1.00 90.38 162 GLN A O 1
ATOM 1263 N N . ILE A 1 163 ? 0.400 7.983 9.620 1.00 89.50 163 ILE A N 1
ATOM 1264 C CA . ILE A 1 163 ? 1.322 6.946 9.144 1.00 89.50 163 ILE A CA 1
ATOM 1265 C C . ILE A 1 163 ? 1.099 6.671 7.657 1.00 89.50 163 ILE A C 1
ATOM 1267 O O . ILE A 1 163 ? 2.072 6.618 6.905 1.00 89.50 163 ILE A O 1
ATOM 1271 N N . ASP A 1 164 ? -0.154 6.510 7.233 1.00 88.62 164 ASP A N 1
ATOM 1272 C CA . ASP A 1 164 ? -0.499 6.223 5.841 1.00 88.62 164 ASP A CA 1
ATOM 1273 C C . ASP A 1 164 ? -0.056 7.364 4.918 1.00 88.62 164 ASP A C 1
ATOM 1275 O O . ASP A 1 164 ? 0.602 7.109 3.912 1.00 88.62 164 ASP A O 1
ATOM 1279 N N . GLU A 1 165 ? -0.315 8.616 5.301 1.00 88.06 165 GLU A N 1
ATOM 1280 C CA . GLU A 1 165 ? 0.144 9.804 4.572 1.00 88.06 165 GLU A CA 1
ATOM 1281 C C . GLU A 1 165 ? 1.676 9.899 4.529 1.00 88.06 165 GLU A C 1
ATOM 1283 O O . GLU A 1 165 ? 2.253 10.237 3.496 1.00 88.06 165 GLU A O 1
ATOM 1288 N N . ALA A 1 166 ? 2.362 9.583 5.633 1.00 88.06 166 ALA A N 1
ATOM 1289 C CA . ALA A 1 166 ? 3.822 9.626 5.692 1.00 88.06 166 ALA A CA 1
ATOM 1290 C C . ALA A 1 166 ? 4.493 8.521 4.858 1.00 88.06 166 ALA A C 1
ATOM 1292 O O . ALA A 1 166 ? 5.621 8.700 4.393 1.00 88.06 166 ALA A O 1
ATOM 1293 N N . MET A 1 167 ? 3.825 7.379 4.695 1.00 88.94 167 MET A N 1
ATOM 1294 C CA . MET A 1 167 ? 4.324 6.229 3.939 1.00 88.94 167 MET A CA 1
ATOM 1295 C C . MET A 1 167 ? 3.830 6.207 2.488 1.00 88.94 167 MET A C 1
ATOM 1297 O O . MET A 1 167 ? 4.301 5.391 1.693 1.00 88.94 167 MET A O 1
ATOM 1301 N N . GLU A 1 168 ? 2.901 7.082 2.107 1.00 89.19 168 GLU A N 1
ATOM 1302 C CA . GLU A 1 168 ? 2.415 7.171 0.738 1.00 89.19 168 GLU A CA 1
ATOM 1303 C C . GLU A 1 168 ? 3.499 7.722 -0.200 1.00 89.19 168 GLU A C 1
ATOM 1305 O O . GLU A 1 168 ? 4.098 8.778 0.008 1.00 89.19 168 GLU A O 1
ATOM 1310 N N . VAL A 1 169 ? 3.747 6.996 -1.290 1.00 90.94 169 VAL A N 1
ATOM 1311 C CA . VAL A 1 169 ? 4.668 7.448 -2.334 1.00 90.94 169 VAL A CA 1
ATOM 1312 C C . VAL A 1 169 ? 3.911 8.356 -3.294 1.00 90.94 169 VAL A C 1
ATOM 1314 O O . VAL A 1 169 ? 3.034 7.886 -4.024 1.00 90.94 169 VAL A O 1
ATOM 1317 N N . SER A 1 170 ? 4.293 9.634 -3.338 1.00 92.94 170 SER A N 1
ATOM 1318 C CA . SER A 1 170 ? 3.633 10.630 -4.183 1.00 92.94 170 SER A CA 1
ATOM 1319 C C . SER A 1 170 ? 3.724 10.300 -5.675 1.00 92.94 170 SER A C 1
ATOM 1321 O O . SER A 1 170 ? 4.734 9.795 -6.180 1.00 92.94 170 SER A O 1
ATOM 1323 N N . ASP A 1 171 ? 2.666 10.632 -6.414 1.00 92.44 171 ASP A N 1
ATOM 1324 C CA . ASP A 1 171 ? 2.637 10.424 -7.863 1.00 92.44 171 ASP A CA 1
ATOM 1325 C C . ASP A 1 171 ? 3.655 11.311 -8.590 1.00 92.44 171 ASP A C 1
ATOM 1327 O O . ASP A 1 171 ? 4.278 10.868 -9.552 1.00 92.44 171 ASP A O 1
ATOM 1331 N N . GLU A 1 172 ? 3.931 12.508 -8.067 1.00 92.12 172 GLU A N 1
ATOM 1332 C CA . GLU A 1 172 ? 4.994 13.388 -8.569 1.00 92.12 172 GLU A CA 1
ATOM 1333 C C . GLU A 1 172 ? 6.380 12.724 -8.477 1.00 92.12 172 GLU A C 1
ATOM 1335 O O . GLU A 1 172 ? 7.182 12.786 -9.417 1.00 92.12 172 GLU A O 1
ATOM 1340 N N . PHE A 1 173 ? 6.668 12.022 -7.375 1.00 93.44 173 PHE A N 1
ATOM 1341 C CA . PHE A 1 173 ? 7.902 11.252 -7.251 1.00 93.44 173 PHE A CA 1
ATOM 1342 C C . PHE A 1 173 ? 7.950 10.112 -8.278 1.00 93.44 173 PHE A C 1
ATOM 1344 O O . PHE A 1 173 ? 8.951 9.948 -8.980 1.00 93.44 173 PHE A O 1
ATOM 1351 N N . LYS A 1 174 ? 6.855 9.357 -8.433 1.00 93.00 174 LYS A N 1
ATOM 1352 C CA . LYS A 1 174 ? 6.781 8.265 -9.418 1.00 93.00 174 LYS A CA 1
ATOM 1353 C C . LYS A 1 174 ? 7.014 8.785 -10.835 1.00 93.00 174 LYS A C 1
ATOM 1355 O O . LYS A 1 174 ? 7.829 8.219 -11.558 1.00 93.00 174 LYS A O 1
ATOM 1360 N N . GLU A 1 175 ? 6.347 9.864 -11.235 1.00 93.94 175 GLU A N 1
ATOM 1361 C CA . GLU A 1 175 ? 6.480 10.447 -12.573 1.00 93.94 175 GLU A CA 1
ATOM 1362 C C . GLU A 1 175 ? 7.878 11.021 -12.827 1.00 93.94 175 GLU A C 1
ATOM 1364 O O . GLU A 1 175 ? 8.461 10.772 -13.889 1.00 93.94 175 GLU A O 1
ATOM 1369 N N . SER A 1 176 ? 8.451 11.729 -11.848 1.00 93.31 176 SER A N 1
ATOM 1370 C CA . SER A 1 176 ? 9.785 12.329 -11.978 1.00 93.31 176 SER A CA 1
ATOM 1371 C C . SER A 1 176 ? 10.897 11.286 -12.113 1.00 93.31 176 SER A C 1
ATOM 1373 O O . SER A 1 176 ? 11.849 11.505 -12.866 1.00 93.31 176 SER A O 1
ATOM 1375 N N . VAL A 1 177 ? 10.771 10.130 -11.452 1.00 94.62 177 VAL A N 1
ATOM 1376 C CA . VAL A 1 177 ? 11.769 9.048 -11.496 1.00 94.62 177 VAL A CA 1
ATOM 1377 C C . VAL A 1 177 ? 11.529 8.075 -12.654 1.00 94.62 177 VAL A C 1
ATOM 1379 O O . VAL A 1 177 ? 12.487 7.495 -13.172 1.00 94.62 177 VAL A O 1
ATOM 1382 N N . LYS A 1 178 ? 10.288 7.932 -13.134 1.00 93.69 178 LYS A N 1
ATOM 1383 C CA . LYS A 1 178 ? 9.912 6.978 -14.191 1.00 93.69 178 LYS A CA 1
ATOM 1384 C C . LYS A 1 178 ? 10.731 7.131 -15.470 1.00 93.69 178 LYS A C 1
ATOM 1386 O O . LYS A 1 178 ? 11.320 6.162 -15.950 1.00 93.69 178 LYS A O 1
ATOM 1391 N N . GLU A 1 179 ? 10.802 8.331 -16.037 1.00 93.75 179 GLU A N 1
ATOM 1392 C CA . GLU A 1 179 ? 11.529 8.562 -17.295 1.00 93.75 179 GLU A CA 1
ATOM 1393 C C . GLU A 1 179 ? 13.062 8.428 -17.151 1.00 93.75 179 GLU A C 1
ATOM 1395 O O . GLU A 1 179 ? 13.701 7.824 -18.022 1.00 93.75 179 GLU A O 1
ATOM 1400 N N . PRO A 1 180 ? 13.709 8.958 -16.093 1.00 94.00 180 PRO A N 1
ATOM 1401 C CA . PRO A 1 180 ? 15.112 8.663 -15.803 1.00 94.00 180 PRO A CA 1
ATOM 1402 C C . PRO A 1 180 ? 15.395 7.169 -15.614 1.00 94.00 180 PRO A C 1
ATOM 1404 O O . PRO A 1 180 ? 16.350 6.658 -16.199 1.00 94.00 180 PRO A O 1
ATOM 1407 N N . MET A 1 181 ? 14.560 6.458 -14.854 1.00 91.19 181 MET A N 1
ATOM 1408 C CA . MET A 1 181 ? 14.756 5.038 -14.558 1.00 91.19 181 MET A CA 1
ATOM 1409 C C . MET A 1 181 ? 14.570 4.166 -15.803 1.00 91.19 181 MET A C 1
ATOM 1411 O O . MET A 1 181 ? 15.425 3.329 -16.085 1.00 91.19 181 MET A O 1
ATOM 1415 N N . THR A 1 182 ? 13.566 4.462 -16.635 1.00 91.88 182 THR A N 1
ATOM 1416 C CA . THR A 1 182 ? 13.370 3.796 -17.936 1.00 91.88 182 THR A CA 1
ATOM 1417 C C . THR A 1 182 ? 14.608 3.936 -18.820 1.00 91.88 182 THR A C 1
ATOM 1419 O O . THR A 1 182 ? 15.060 2.962 -19.417 1.00 91.88 182 THR A O 1
ATOM 1422 N N . ARG A 1 183 ? 15.215 5.132 -18.871 1.00 89.25 183 ARG A N 1
ATOM 1423 C CA . ARG A 1 183 ? 16.453 5.369 -19.633 1.00 89.25 183 ARG A CA 1
ATOM 1424 C C . ARG A 1 183 ? 17.647 4.594 -19.079 1.00 89.25 183 ARG A C 1
ATOM 1426 O O . ARG A 1 183 ? 18.504 4.178 -19.855 1.00 89.25 183 ARG A O 1
ATOM 1433 N N . VAL A 1 184 ? 17.743 4.424 -17.760 1.00 88.19 184 VAL A N 1
ATOM 1434 C CA . VAL A 1 184 ? 18.799 3.610 -17.134 1.00 88.19 184 VAL A CA 1
ATOM 1435 C C . VAL A 1 184 ? 18.604 2.135 -17.468 1.00 88.19 184 VAL A C 1
ATOM 1437 O O . VAL A 1 184 ? 19.570 1.478 -17.849 1.00 88.19 184 VAL A O 1
ATOM 1440 N N . PHE A 1 185 ? 17.374 1.634 -17.378 1.00 88.44 185 PHE A N 1
ATOM 1441 C CA . PHE A 1 185 ? 17.036 0.251 -17.700 1.00 88.44 185 PHE A CA 1
ATOM 1442 C C . PHE A 1 185 ? 17.279 -0.061 -19.179 1.00 88.44 185 PHE A C 1
ATOM 1444 O O . PHE A 1 185 ? 18.015 -0.995 -19.482 1.00 88.44 185 PHE A O 1
ATOM 1451 N N . GLU A 1 186 ? 16.839 0.808 -20.093 1.00 85.06 186 GLU A N 1
ATOM 1452 C CA . GLU A 1 186 ? 17.118 0.674 -21.529 1.00 85.06 186 GLU A CA 1
ATOM 1453 C C . GLU A 1 186 ? 18.630 0.644 -21.823 1.00 85.06 186 GLU A C 1
ATOM 1455 O O . GLU A 1 186 ? 19.099 -0.209 -22.575 1.00 85.06 186 GLU A O 1
ATOM 1460 N N . LYS A 1 187 ? 19.418 1.536 -21.202 1.00 83.62 187 LYS A N 1
ATOM 1461 C CA . LYS A 1 187 ? 20.882 1.585 -21.387 1.00 83.62 187 LYS A CA 1
ATOM 1462 C C . LYS A 1 187 ? 21.604 0.360 -20.839 1.00 83.62 187 LYS A C 1
ATOM 1464 O O . LYS A 1 187 ? 22.639 -0.014 -21.380 1.00 83.62 187 LYS A O 1
ATOM 1469 N N . LYS A 1 188 ? 21.102 -0.211 -19.745 1.00 81.12 188 LYS A N 1
ATOM 1470 C CA . LYS A 1 188 ? 21.685 -1.394 -19.105 1.00 81.12 188 LYS A CA 1
ATOM 1471 C C . LYS A 1 188 ? 21.163 -2.708 -19.688 1.00 81.12 188 LYS A C 1
ATOM 1473 O O . LYS A 1 188 ? 21.600 -3.757 -19.232 1.00 81.12 188 LYS A O 1
ATOM 1478 N N . GLY A 1 189 ? 20.249 -2.656 -20.660 1.00 77.00 189 GLY A N 1
ATOM 1479 C CA . GLY A 1 189 ? 19.588 -3.852 -21.181 1.00 77.00 189 GLY A CA 1
ATOM 1480 C C . GLY A 1 189 ? 18.722 -4.553 -20.131 1.00 77.00 189 GLY A C 1
ATOM 1481 O O . GLY A 1 189 ? 18.509 -5.752 -20.234 1.00 77.00 189 GLY A O 1
ATOM 1482 N N . LEU A 1 190 ? 18.252 -3.818 -19.118 1.00 79.62 190 LEU A N 1
ATOM 1483 C CA . LEU A 1 190 ? 17.325 -4.319 -18.110 1.00 79.62 190 LEU A CA 1
ATOM 1484 C C . LEU A 1 190 ? 15.903 -4.074 -18.605 1.00 79.62 190 LEU A C 1
ATOM 1486 O O . LEU A 1 190 ? 15.525 -2.951 -18.945 1.00 79.62 190 LEU A O 1
ATOM 1490 N N . GLY A 1 191 ? 15.116 -5.132 -18.661 1.00 79.25 191 GLY A N 1
ATOM 1491 C CA . GLY A 1 191 ? 13.744 -5.076 -19.126 1.00 79.25 191 GLY A CA 1
ATOM 1492 C C . GLY A 1 191 ? 13.075 -6.404 -18.860 1.00 79.25 191 GLY A C 1
ATOM 1493 O O . GLY A 1 191 ? 13.725 -7.444 -18.821 1.00 79.25 191 GLY A O 1
ATOM 1494 N N . MET A 1 192 ? 11.770 -6.350 -18.647 1.00 81.38 192 MET A N 1
ATOM 1495 C CA . MET A 1 192 ? 10.996 -7.542 -18.349 1.00 81.38 192 MET A CA 1
ATOM 1496 C C . MET A 1 192 ? 10.474 -8.151 -19.650 1.00 81.38 192 MET A C 1
ATOM 1498 O O . MET A 1 192 ? 9.990 -7.413 -20.511 1.00 81.38 192 MET A O 1
ATOM 1502 N N . THR A 1 193 ? 10.574 -9.474 -19.803 1.00 79.94 193 THR A N 1
ATOM 1503 C CA . THR A 1 193 ? 9.914 -10.168 -20.922 1.00 79.94 193 THR A CA 1
ATOM 1504 C C . THR A 1 193 ? 8.407 -10.266 -20.679 1.00 79.94 193 THR A C 1
ATOM 1506 O O . THR A 1 193 ? 7.942 -10.127 -19.545 1.00 79.94 193 THR A O 1
ATOM 1509 N N . ASP A 1 194 ? 7.626 -10.528 -21.727 1.00 77.19 194 ASP A N 1
ATOM 1510 C CA . ASP A 1 194 ? 6.171 -10.666 -21.598 1.00 77.19 194 ASP A CA 1
ATOM 1511 C C . ASP A 1 194 ? 5.792 -11.826 -20.657 1.00 77.19 194 ASP A C 1
ATOM 1513 O O . ASP A 1 194 ? 4.834 -11.718 -19.893 1.00 77.19 194 ASP A O 1
ATOM 1517 N N . GLU A 1 195 ? 6.567 -12.913 -20.636 1.00 80.31 195 GLU A N 1
ATOM 1518 C CA . GLU A 1 195 ? 6.355 -14.047 -19.730 1.00 80.31 195 GLU A CA 1
ATOM 1519 C C . GLU A 1 195 ? 6.613 -13.666 -18.270 1.00 80.31 195 GLU A C 1
ATOM 1521 O O . GLU A 1 195 ? 5.815 -14.001 -17.395 1.00 80.31 195 GLU A O 1
ATOM 1526 N N . GLN A 1 196 ? 7.693 -12.926 -18.008 1.00 79.19 196 GLN A N 1
ATOM 1527 C CA . GLN A 1 196 ? 8.008 -12.416 -16.673 1.00 79.19 196 GLN A CA 1
ATOM 1528 C C . GLN A 1 196 ? 6.950 -11.407 -16.212 1.00 79.19 196 GLN A C 1
ATOM 1530 O O . GLN A 1 196 ? 6.494 -11.464 -15.070 1.00 79.19 196 GLN A O 1
ATOM 1535 N N . PHE A 1 197 ? 6.482 -10.536 -17.112 1.00 82.56 197 PHE A N 1
ATOM 1536 C CA . PHE A 1 197 ? 5.386 -9.612 -16.830 1.00 82.56 197 PHE A CA 1
ATOM 1537 C C . PHE A 1 197 ? 4.117 -10.368 -16.439 1.00 82.56 197 PHE A C 1
ATOM 1539 O O . PHE A 1 197 ? 3.507 -10.064 -15.413 1.00 82.56 197 PHE A O 1
ATOM 1546 N N . LEU A 1 198 ? 3.727 -11.372 -17.230 1.00 84.75 198 LEU A N 1
ATOM 1547 C CA . LEU A 1 198 ? 2.551 -12.188 -16.945 1.00 84.75 198 LEU A CA 1
ATOM 1548 C C . LEU A 1 198 ? 2.692 -12.923 -15.612 1.00 84.75 198 LEU A C 1
ATOM 1550 O O . LEU A 1 198 ? 1.745 -12.906 -14.827 1.00 84.75 198 LEU A O 1
ATOM 1554 N N . LEU A 1 199 ? 3.857 -13.507 -15.325 1.00 85.88 199 LEU A N 1
ATOM 1555 C CA . LEU A 1 199 ? 4.119 -14.183 -14.057 1.00 85.88 199 LEU A CA 1
ATOM 1556 C C . LEU A 1 199 ? 3.916 -13.237 -12.871 1.00 85.88 199 LEU A C 1
ATOM 1558 O O . LEU A 1 199 ? 3.185 -13.574 -11.942 1.00 85.88 199 LEU A O 1
ATOM 1562 N N . VAL A 1 200 ? 4.489 -12.031 -12.923 1.00 83.38 200 VAL A N 1
ATOM 1563 C CA . VAL A 1 200 ? 4.325 -11.043 -11.849 1.00 83.38 200 VAL A CA 1
ATOM 1564 C C . VAL A 1 200 ? 2.867 -10.597 -11.725 1.00 83.38 200 VAL A C 1
ATOM 1566 O O . VAL A 1 200 ? 2.346 -10.492 -10.616 1.00 83.38 200 VAL A O 1
ATOM 1569 N N . MET A 1 201 ? 2.171 -10.370 -12.840 1.00 85.31 201 MET A N 1
ATOM 1570 C CA . MET A 1 201 ? 0.768 -9.949 -12.821 1.00 85.31 201 MET A CA 1
ATOM 1571 C C . MET A 1 201 ? -0.160 -11.019 -12.237 1.00 85.31 201 MET A C 1
ATOM 1573 O O . MET A 1 201 ? -0.997 -10.704 -11.388 1.00 85.31 201 MET A O 1
ATOM 1577 N N . PHE A 1 202 ? -0.000 -12.283 -12.637 1.00 87.00 202 PHE A N 1
ATOM 1578 C CA . PHE A 1 202 ? -0.751 -13.394 -12.049 1.00 87.00 202 PHE A CA 1
ATOM 1579 C C . PHE A 1 202 ? -0.358 -13.635 -10.590 1.00 87.00 202 PHE A C 1
ATOM 1581 O O . PHE A 1 202 ? -1.230 -13.870 -9.756 1.00 87.00 202 PHE A O 1
ATOM 1588 N N . GLY A 1 203 ? 0.927 -13.504 -10.262 1.00 86.94 203 GLY A N 1
ATOM 1589 C CA . GLY A 1 203 ? 1.433 -13.591 -8.898 1.00 86.94 203 GLY A CA 1
ATOM 1590 C C . GLY A 1 203 ? 0.793 -12.569 -7.964 1.00 86.94 203 GLY A C 1
ATOM 1591 O O . GLY A 1 203 ? 0.302 -12.921 -6.890 1.00 86.94 203 GLY A O 1
ATOM 1592 N N . LYS A 1 204 ? 0.709 -11.309 -8.402 1.00 84.88 204 LYS A N 1
ATOM 1593 C CA . LYS A 1 204 ? 0.012 -10.242 -7.672 1.00 84.88 204 LYS A CA 1
ATOM 1594 C C . LYS A 1 204 ? -1.466 -10.572 -7.468 1.00 84.88 204 LYS A C 1
ATOM 1596 O O . LYS A 1 204 ? -1.952 -10.475 -6.344 1.00 84.88 204 LYS A O 1
ATOM 1601 N N . ASP A 1 205 ? -2.168 -11.021 -8.511 1.00 83.00 205 ASP A N 1
ATOM 1602 C CA . ASP A 1 205 ? -3.587 -11.394 -8.405 1.00 83.00 205 ASP A CA 1
ATOM 1603 C C . ASP A 1 205 ? -3.805 -12.555 -7.414 1.00 83.00 205 ASP A C 1
ATOM 1605 O O . ASP A 1 205 ? -4.723 -12.512 -6.587 1.00 83.00 205 ASP A O 1
ATOM 1609 N N . MET A 1 206 ? -2.922 -13.558 -7.425 1.00 88.12 206 MET A N 1
ATOM 1610 C CA . MET A 1 206 ? -2.952 -14.662 -6.464 1.00 88.12 206 MET A CA 1
ATOM 1611 C C . MET A 1 206 ? -2.711 -14.196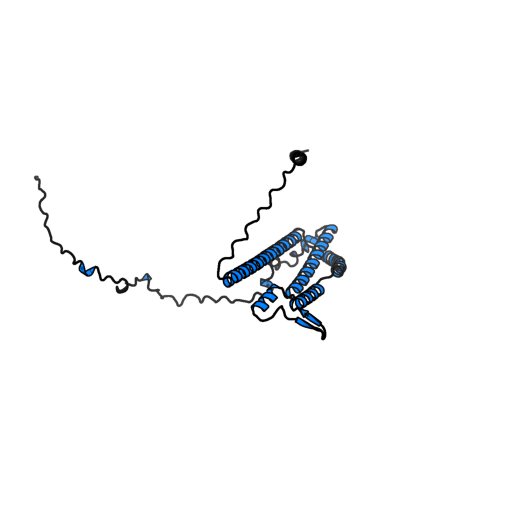 -5.027 1.00 88.12 206 MET A C 1
ATOM 1613 O O . MET A 1 206 ? -3.462 -14.602 -4.134 1.00 88.12 206 MET A O 1
ATOM 1617 N N . ILE A 1 207 ? -1.718 -13.332 -4.788 1.00 84.50 207 ILE A N 1
ATOM 1618 C CA . ILE A 1 207 ? -1.453 -12.769 -3.456 1.00 84.50 207 ILE A CA 1
ATOM 1619 C C . ILE A 1 207 ? -2.687 -12.017 -2.955 1.00 84.50 207 ILE A C 1
ATOM 1621 O O . ILE A 1 207 ? -3.172 -12.300 -1.859 1.00 84.50 207 ILE A O 1
ATOM 1625 N N . THR A 1 208 ? -3.250 -11.106 -3.755 1.00 78.12 208 THR A N 1
ATOM 1626 C CA . THR A 1 208 ? -4.403 -10.296 -3.340 1.00 78.12 208 THR A CA 1
ATOM 1627 C C . THR A 1 208 ? -5.624 -11.158 -3.024 1.00 78.12 208 THR A C 1
ATOM 1629 O O . THR A 1 208 ? -6.281 -10.947 -1.998 1.00 78.12 208 THR A O 1
ATOM 1632 N N . LYS A 1 209 ? -5.932 -12.167 -3.852 1.00 86.50 209 LYS A N 1
ATOM 1633 C CA . LYS A 1 209 ? -7.046 -13.088 -3.573 1.00 86.50 209 LYS A CA 1
ATOM 1634 C C . LYS A 1 209 ? -6.795 -13.942 -2.340 1.00 86.50 209 LYS A C 1
ATOM 1636 O O . LYS A 1 209 ? -7.721 -14.149 -1.556 1.00 86.50 209 LYS A O 1
ATOM 1641 N N . THR A 1 210 ? -5.567 -14.415 -2.145 1.00 84.44 210 THR A N 1
ATOM 1642 C CA . THR A 1 210 ? -5.199 -15.214 -0.971 1.00 84.44 210 THR A CA 1
ATOM 1643 C C . THR A 1 210 ? -5.326 -14.381 0.299 1.00 84.44 210 THR A C 1
ATOM 1645 O O . THR A 1 210 ? -6.010 -14.796 1.234 1.00 84.44 210 THR A O 1
ATOM 1648 N N . ALA A 1 211 ? -4.781 -13.163 0.302 1.00 84.44 211 ALA A N 1
ATOM 1649 C CA . ALA A 1 211 ? -4.899 -12.223 1.410 1.00 84.44 211 ALA A CA 1
ATOM 1650 C C . ALA A 1 211 ? -6.367 -11.897 1.723 1.00 84.44 211 ALA A C 1
ATOM 1652 O O . ALA A 1 211 ? -6.785 -11.989 2.876 1.00 84.44 211 ALA A O 1
ATOM 1653 N N . THR A 1 212 ? -7.179 -11.613 0.699 1.00 83.25 212 THR A N 1
ATOM 1654 C CA . THR A 1 212 ? -8.617 -11.341 0.859 1.00 83.25 212 THR A CA 1
ATOM 1655 C C . THR A 1 212 ? -9.349 -12.555 1.427 1.00 83.25 212 THR A C 1
ATOM 1657 O O . THR A 1 212 ? -10.161 -12.426 2.338 1.00 83.25 212 THR A O 1
ATOM 1660 N N . THR A 1 213 ? -9.033 -13.758 0.950 1.00 88.00 213 THR A N 1
ATOM 1661 C CA . THR A 1 213 ? -9.637 -14.999 1.453 1.00 88.00 213 THR A CA 1
ATOM 1662 C C . THR A 1 213 ? -9.274 -15.244 2.919 1.00 88.00 213 THR A C 1
ATOM 1664 O O . THR A 1 213 ? -10.137 -15.620 3.712 1.00 88.00 213 THR A O 1
ATOM 1667 N N . LEU A 1 214 ? -8.021 -15.002 3.312 1.00 89.69 214 LEU A N 1
ATOM 1668 C CA . LEU A 1 214 ? -7.588 -15.102 4.708 1.00 89.69 214 LEU A CA 1
ATOM 1669 C C . LEU A 1 214 ? -8.248 -14.034 5.591 1.00 89.69 214 LEU A C 1
ATOM 1671 O O . LEU A 1 214 ? -8.679 -14.349 6.702 1.00 89.69 214 LEU A O 1
ATOM 1675 N N . ALA A 1 215 ? -8.382 -12.801 5.098 1.00 85.06 215 ALA A N 1
ATOM 1676 C CA . ALA A 1 215 ? -9.088 -11.728 5.793 1.00 85.06 215 ALA A CA 1
ATOM 1677 C C . ALA A 1 215 ? -10.568 -12.083 6.019 1.00 85.06 215 ALA A C 1
ATOM 1679 O O . ALA A 1 215 ? -11.047 -11.996 7.149 1.00 85.06 215 ALA A O 1
ATOM 1680 N N . LEU A 1 216 ? -11.260 -12.587 4.990 1.00 88.19 216 LEU A N 1
ATOM 1681 C CA . LEU A 1 216 ? -12.645 -13.063 5.093 1.00 88.19 216 LEU A CA 1
ATOM 1682 C C . LEU A 1 216 ? -12.782 -14.230 6.080 1.00 88.19 216 LEU A C 1
ATOM 1684 O O . LEU A 1 216 ? -13.733 -14.265 6.858 1.00 88.19 216 LEU A O 1
ATOM 1688 N N . LYS A 1 217 ? -11.822 -15.166 6.105 1.00 89.31 217 LYS A N 1
ATOM 1689 C CA . LYS A 1 217 ? -11.795 -16.257 7.095 1.00 89.31 217 LYS A CA 1
ATOM 1690 C C . LYS A 1 217 ? -11.654 -15.735 8.526 1.00 89.31 217 LYS A C 1
ATOM 1692 O O . LYS A 1 217 ? -12.385 -16.187 9.403 1.00 89.31 217 LYS A O 1
ATOM 1697 N N . LYS A 1 218 ? -10.752 -14.776 8.768 1.00 86.69 218 LYS A N 1
ATOM 1698 C CA . LYS A 1 218 ? -10.597 -14.134 10.086 1.00 86.69 218 LYS A CA 1
ATOM 1699 C C . LYS A 1 218 ? -11.857 -13.367 10.494 1.00 86.69 218 LYS A C 1
ATOM 1701 O O . LYS A 1 218 ? -12.279 -13.472 11.641 1.00 86.69 218 LYS A O 1
ATOM 1706 N N . GLN A 1 219 ? -12.471 -12.635 9.562 1.00 85.12 219 GLN A N 1
ATOM 1707 C CA . GLN A 1 219 ? -13.729 -11.926 9.799 1.00 85.12 219 GLN A CA 1
ATOM 1708 C C . GLN A 1 219 ? -14.842 -12.901 10.195 1.00 85.12 219 GLN A C 1
ATOM 1710 O O . GLN A 1 219 ? -15.493 -12.688 11.213 1.00 85.12 219 GLN A O 1
ATOM 1715 N N . LEU A 1 220 ? -15.008 -13.995 9.446 1.00 88.69 220 LEU A N 1
ATOM 1716 C CA . LEU A 1 220 ? -15.985 -15.036 9.758 1.00 88.69 220 LEU A CA 1
ATOM 1717 C C . LEU A 1 220 ? -15.754 -15.630 11.151 1.00 88.69 220 LEU A C 1
ATOM 1719 O O . LEU A 1 220 ? -16.705 -15.755 11.916 1.00 88.69 220 LEU A O 1
ATOM 1723 N N . ALA A 1 221 ? -14.505 -15.962 11.493 1.00 87.62 221 ALA A N 1
ATOM 1724 C CA . ALA A 1 221 ? -14.164 -16.506 12.806 1.00 87.62 221 ALA A CA 1
ATOM 1725 C C . ALA A 1 221 ? -14.565 -15.552 13.945 1.00 87.62 221 ALA A C 1
ATOM 1727 O O . ALA A 1 221 ? -15.246 -15.982 14.871 1.00 87.62 221 ALA A O 1
ATOM 1728 N N . ARG A 1 222 ? -14.247 -14.253 13.831 1.00 83.00 222 ARG A N 1
ATOM 1729 C CA . ARG A 1 222 ? -14.666 -13.239 14.816 1.00 83.00 222 ARG A CA 1
ATOM 1730 C C . ARG A 1 222 ? -16.181 -13.110 14.918 1.00 83.00 222 ARG A C 1
ATOM 1732 O O . ARG A 1 222 ? -16.718 -13.010 16.012 1.00 83.00 222 ARG A O 1
ATOM 1739 N N . THR A 1 223 ? -16.889 -13.108 13.789 1.00 84.44 223 THR A N 1
ATOM 1740 C CA . THR A 1 223 ? -18.356 -13.041 13.805 1.00 84.44 223 THR A CA 1
ATOM 1741 C C . THR A 1 223 ? -18.959 -14.264 14.495 1.00 84.44 223 THR A C 1
ATOM 1743 O O . THR A 1 223 ? -19.898 -14.118 15.270 1.00 84.44 223 THR A O 1
ATOM 1746 N N . LEU A 1 224 ? -18.416 -15.460 14.256 1.00 87.88 224 LEU A N 1
ATOM 1747 C CA . LEU A 1 224 ? -18.867 -16.680 14.928 1.00 87.88 224 LEU A CA 1
ATOM 1748 C C . LEU A 1 224 ? -18.558 -16.667 16.430 1.00 87.88 224 LEU A C 1
ATOM 1750 O O . LEU A 1 224 ? -19.385 -17.129 17.211 1.00 87.88 224 LEU A O 1
ATOM 1754 N N . GLU A 1 225 ? -17.413 -16.120 16.835 1.00 86.62 225 GLU A N 1
ATOM 1755 C CA . GLU A 1 225 ? -17.045 -15.949 18.243 1.00 86.62 225 GLU A CA 1
ATOM 1756 C C . GLU A 1 225 ? -18.011 -15.005 18.968 1.00 86.62 225 GLU A C 1
ATOM 1758 O O . GLU A 1 225 ? -18.577 -15.394 19.986 1.00 86.62 225 GLU A O 1
ATOM 1763 N N . LEU A 1 226 ? -18.321 -13.846 18.378 1.00 82.69 226 LEU A N 1
ATOM 1764 C CA . LEU A 1 226 ? -19.322 -12.911 18.908 1.00 82.69 226 LEU A CA 1
ATOM 1765 C C . LEU A 1 226 ? -20.709 -13.557 19.042 1.00 82.69 226 LEU A C 1
ATOM 1767 O O . LEU A 1 226 ? -21.385 -13.388 20.055 1.00 82.69 226 LEU A O 1
ATOM 1771 N N . VAL A 1 227 ? -21.141 -14.324 18.034 1.00 83.75 227 VAL A N 1
ATOM 1772 C CA . VAL A 1 227 ? -22.414 -15.065 18.089 1.00 83.75 227 VAL A CA 1
ATOM 1773 C C . VAL A 1 227 ? -22.393 -16.109 19.210 1.00 83.75 227 VAL A C 1
ATOM 1775 O O . VAL A 1 227 ? -23.394 -16.304 19.899 1.00 83.75 227 VAL A O 1
ATOM 1778 N N . HIS A 1 228 ? -21.263 -16.782 19.413 1.00 81.88 228 HIS A N 1
ATOM 1779 C CA . HIS A 1 228 ? -21.101 -17.781 20.462 1.00 81.88 228 HIS A CA 1
ATOM 1780 C C . HIS A 1 228 ? -21.066 -17.165 21.870 1.00 81.88 228 HIS A C 1
ATOM 1782 O O . HIS A 1 228 ? -21.664 -17.727 22.788 1.00 81.88 228 HIS A O 1
ATOM 1788 N N . GLU A 1 229 ? -20.427 -16.009 22.052 1.00 82.00 229 GLU A N 1
ATOM 1789 C CA . GLU A 1 229 ? -20.462 -15.252 23.310 1.00 82.00 229 GLU A CA 1
ATOM 1790 C C . GLU A 1 229 ? -21.881 -14.780 23.636 1.00 82.00 229 GLU A C 1
ATOM 1792 O O . GLU A 1 229 ? -22.373 -15.059 24.729 1.00 82.00 229 GLU A O 1
ATOM 1797 N N . GLN A 1 230 ? -22.597 -14.207 22.661 1.00 78.06 230 GLN A N 1
ATOM 1798 C CA . GLN A 1 230 ? -24.012 -13.850 22.819 1.00 78.06 230 GLN A CA 1
ATOM 1799 C C . GLN A 1 230 ? -24.873 -15.059 23.204 1.00 78.06 230 GLN A C 1
ATOM 1801 O O . GLN A 1 230 ? -25.759 -14.950 24.051 1.00 78.06 230 GLN A O 1
ATOM 1806 N N . TYR A 1 231 ? -24.609 -16.228 22.613 1.00 78.81 231 TYR A N 1
ATOM 1807 C CA . TYR A 1 231 ? -25.317 -17.461 22.952 1.00 78.81 231 TYR A CA 1
ATOM 1808 C C . TYR A 1 231 ? -25.035 -17.924 24.391 1.00 78.81 231 TYR A C 1
ATOM 1810 O O . TYR A 1 231 ? -25.950 -18.365 25.089 1.00 78.81 231 TYR A O 1
ATOM 1818 N N . LYS A 1 232 ? -23.785 -17.809 24.859 1.00 80.06 232 LYS A N 1
ATOM 1819 C CA . LYS A 1 232 ? -23.397 -18.143 26.237 1.00 80.06 232 LYS A CA 1
ATOM 1820 C C . LYS A 1 232 ? -24.007 -17.191 27.265 1.00 80.06 232 LYS A C 1
ATOM 1822 O O . LYS A 1 232 ? -24.476 -17.659 28.298 1.00 80.06 232 LYS A O 1
ATOM 1827 N N . GLU A 1 233 ? -24.023 -15.890 26.984 1.00 75.31 233 GLU A N 1
ATOM 1828 C CA . GLU A 1 233 ? -24.610 -14.878 27.872 1.00 75.31 233 GLU A CA 1
ATOM 1829 C C . GLU A 1 233 ? -26.141 -14.962 27.932 1.00 75.31 233 GLU A C 1
ATOM 1831 O O . GLU A 1 233 ? -26.732 -14.730 28.985 1.00 75.31 233 GLU A O 1
ATOM 1836 N N . ALA A 1 234 ? -26.796 -15.338 26.828 1.00 70.69 234 ALA A N 1
ATOM 1837 C CA . ALA A 1 234 ? -28.253 -15.420 26.759 1.00 70.69 234 ALA A CA 1
ATOM 1838 C C . ALA A 1 234 ? -28.849 -16.627 27.508 1.00 70.69 234 ALA A C 1
ATOM 1840 O O . ALA A 1 234 ? -30.051 -16.631 27.778 1.00 70.69 234 ALA A O 1
ATOM 1841 N N . GLY A 1 235 ? -28.058 -17.662 27.829 1.00 59.69 235 GLY A N 1
ATOM 1842 C CA . GLY A 1 235 ? -28.500 -18.837 28.599 1.00 59.69 235 GLY A CA 1
ATOM 1843 C C . GLY A 1 235 ? -29.716 -19.591 28.027 1.00 59.69 235 GLY A C 1
ATOM 1844 O O . GLY A 1 235 ? -30.319 -20.409 28.720 1.00 59.69 235 GLY A O 1
ATOM 1845 N N . SER A 1 236 ? -30.134 -19.298 26.794 1.00 60.06 236 SER A N 1
ATOM 1846 C CA . SER A 1 236 ? -31.338 -19.803 26.125 1.00 60.06 236 SER A CA 1
ATOM 1847 C C . SER A 1 236 ? -31.221 -19.560 24.614 1.00 60.06 236 SER A C 1
ATOM 1849 O O . SER A 1 236 ? -30.565 -18.597 24.209 1.00 60.06 236 SER A O 1
ATOM 1851 N N . PRO A 1 237 ? -31.835 -20.406 23.763 1.00 59.00 237 PRO A N 1
ATOM 1852 C CA . PRO A 1 237 ? -31.790 -20.223 22.316 1.00 59.00 237 PRO A CA 1
ATOM 1853 C C . PRO A 1 237 ? -32.362 -18.850 21.923 1.00 59.00 237 PRO A C 1
ATOM 1855 O O . PRO A 1 237 ? -33.286 -18.368 22.587 1.00 59.00 237 PRO A O 1
ATOM 1858 N N . PRO A 1 238 ? -31.830 -18.214 20.860 1.00 61.66 238 PRO A N 1
ATOM 1859 C CA . PRO A 1 238 ? -32.273 -16.892 20.441 1.00 61.66 238 PRO A CA 1
ATOM 1860 C C . PRO A 1 238 ? -33.792 -16.885 20.211 1.00 61.66 238 PRO A C 1
ATOM 1862 O O . PRO A 1 238 ? -34.334 -17.879 19.708 1.00 61.66 238 PRO A O 1
ATOM 1865 N N . PRO A 1 239 ? -34.497 -15.793 20.568 1.00 61.25 239 PRO A N 1
ATOM 1866 C CA . PRO A 1 239 ? -35.919 -15.678 20.288 1.00 61.25 239 PRO A CA 1
ATOM 1867 C C . PRO A 1 239 ? -36.154 -15.901 18.787 1.00 61.25 239 PRO A C 1
ATOM 1869 O O . PRO A 1 239 ? -35.335 -15.463 17.970 1.00 61.25 239 PRO A O 1
ATOM 1872 N N . PRO A 1 240 ? -37.235 -16.607 18.406 1.00 60.12 240 PRO A N 1
ATOM 1873 C CA . PRO A 1 240 ? -37.522 -16.879 17.007 1.00 60.12 240 PRO A CA 1
ATOM 1874 C C . PRO A 1 240 ? -37.538 -15.564 16.215 1.00 60.12 240 PRO A C 1
ATOM 1876 O O . PRO A 1 240 ? -37.959 -14.536 16.760 1.00 60.12 240 PRO A O 1
ATOM 1879 N N . PRO A 1 241 ? -37.071 -15.574 14.951 1.00 67.94 241 PRO A N 1
ATOM 1880 C CA . PRO A 1 241 ? -37.055 -14.373 14.130 1.00 67.94 241 PRO A CA 1
ATOM 1881 C C . PRO A 1 241 ? -38.448 -13.728 14.144 1.00 67.94 241 PRO A C 1
ATOM 1883 O O . PRO A 1 241 ? -39.448 -14.458 14.127 1.00 67.94 241 PRO A O 1
ATOM 1886 N N . PRO A 1 242 ? -38.539 -12.384 14.192 1.00 66.19 242 PRO A N 1
ATOM 1887 C CA . PRO A 1 242 ? -39.826 -11.709 14.149 1.00 66.19 242 PRO A CA 1
ATOM 1888 C C . PRO A 1 242 ? -40.608 -12.224 12.933 1.00 66.19 242 PRO A C 1
ATOM 1890 O O . PRO A 1 242 ? -40.003 -12.429 11.874 1.00 66.19 242 PRO A O 1
ATOM 1893 N N . PRO A 1 243 ? -41.923 -12.481 13.067 1.00 51.31 243 PRO A N 1
ATOM 1894 C CA . PRO A 1 243 ? -42.720 -13.005 11.971 1.00 51.31 243 PRO A CA 1
ATOM 1895 C C . PRO A 1 243 ? -42.515 -12.114 10.750 1.00 51.31 243 PRO A C 1
ATOM 1897 O O . PRO A 1 243 ? -42.700 -10.897 10.821 1.00 51.31 243 PRO A O 1
ATOM 1900 N N . VAL A 1 244 ? -42.086 -12.728 9.645 1.00 52.97 244 VAL A N 1
ATOM 1901 C CA . VAL A 1 244 ? -41.943 -12.057 8.356 1.00 52.97 244 VAL A CA 1
ATOM 1902 C C . VAL A 1 244 ? -43.294 -11.423 8.047 1.00 52.97 244 VAL A C 1
ATOM 1904 O O . VAL A 1 244 ? -44.256 -12.127 7.742 1.00 52.97 244 VAL A O 1
ATOM 1907 N N . GLN A 1 245 ? -43.390 -10.097 8.160 1.00 51.41 245 GLN A N 1
ATOM 1908 C CA . GLN A 1 245 ? -44.528 -9.369 7.623 1.00 51.41 245 GLN A CA 1
ATOM 1909 C C . GLN A 1 245 ? -44.472 -9.578 6.114 1.00 51.41 245 GLN A C 1
ATOM 1911 O O . GLN A 1 245 ? -43.638 -8.992 5.425 1.00 51.41 245 GLN A O 1
ATOM 1916 N N . THR A 1 246 ? -45.312 -10.476 5.603 1.00 49.19 246 THR A N 1
ATOM 1917 C CA . THR A 1 246 ? -45.548 -10.589 4.169 1.00 49.19 246 THR A CA 1
ATOM 1918 C C . THR A 1 246 ? -45.934 -9.199 3.671 1.00 49.19 246 THR A C 1
ATOM 1920 O O . THR A 1 246 ? -46.922 -8.654 4.176 1.00 49.19 246 THR A O 1
ATOM 1923 N N . PRO A 1 247 ? -45.178 -8.595 2.737 1.00 60.31 247 PRO A N 1
ATOM 1924 C CA . PRO A 1 247 ? -45.575 -7.317 2.174 1.00 60.31 247 PRO A CA 1
ATOM 1925 C C . PRO A 1 247 ? -46.982 -7.465 1.574 1.00 60.31 247 PRO A C 1
ATOM 1927 O O . PRO A 1 247 ? -47.282 -8.518 0.996 1.00 60.31 247 PRO A O 1
ATOM 1930 N N . PRO A 1 248 ? -47.865 -6.461 1.732 1.00 63.78 248 PRO A N 1
ATOM 1931 C CA . PRO A 1 248 ? -49.207 -6.525 1.174 1.00 63.78 248 PRO A CA 1
ATOM 1932 C C . PRO A 1 248 ? -49.124 -6.795 -0.336 1.00 63.78 248 PRO A C 1
ATOM 1934 O O . PRO A 1 248 ? -48.200 -6.300 -0.994 1.00 63.78 248 PRO A O 1
ATOM 1937 N N . PRO A 1 249 ? -50.048 -7.599 -0.893 1.00 57.53 249 PRO A N 1
ATOM 1938 C CA . PRO A 1 249 ? -50.012 -7.953 -2.303 1.00 57.53 249 PRO A CA 1
ATOM 1939 C C . PRO A 1 249 ? -49.993 -6.674 -3.151 1.00 57.53 249 PRO A C 1
ATOM 1941 O O . PRO A 1 249 ? -50.752 -5.741 -2.865 1.00 57.53 249 PRO A O 1
ATOM 1944 N N . PRO A 1 250 ? -49.123 -6.594 -4.175 1.00 61.91 250 PRO A N 1
ATOM 1945 C CA . PRO A 1 250 ? -49.070 -5.422 -5.030 1.00 61.91 250 PRO A CA 1
ATOM 1946 C C . PRO A 1 250 ? -50.435 -5.220 -5.707 1.00 61.91 250 PRO A C 1
ATOM 1948 O O . PRO A 1 250 ? -51.079 -6.206 -6.082 1.00 61.91 250 PRO A O 1
ATOM 1951 N N . PRO A 1 251 ? -50.891 -3.964 -5.879 1.00 61.62 251 PRO A N 1
ATOM 1952 C CA . PRO A 1 251 ? -52.141 -3.686 -6.573 1.00 61.62 251 PRO A CA 1
ATOM 1953 C C . PRO A 1 251 ? -52.100 -4.288 -7.986 1.00 61.62 251 PRO A C 1
ATOM 1955 O O . PRO A 1 251 ? -51.018 -4.362 -8.583 1.00 61.62 251 PRO A O 1
ATOM 1958 N N . PRO A 1 252 ? -53.250 -4.725 -8.534 1.00 49.22 252 PRO A N 1
ATOM 1959 C CA . PRO A 1 252 ? -53.304 -5.380 -9.833 1.00 49.22 252 PRO A CA 1
ATOM 1960 C C . PRO A 1 252 ? -52.706 -4.458 -10.897 1.00 49.22 252 PRO A C 1
ATOM 1962 O O . PRO A 1 252 ? -53.264 -3.421 -11.254 1.00 49.22 252 PRO A O 1
ATOM 1965 N N . ARG A 1 253 ? -51.519 -4.830 -11.380 1.00 47.03 253 ARG A N 1
ATOM 1966 C CA . ARG A 1 253 ? -50.840 -4.138 -12.468 1.00 47.03 253 ARG A CA 1
ATOM 1967 C C . ARG A 1 253 ? -51.615 -4.435 -13.742 1.00 47.03 253 ARG A C 1
ATOM 1969 O O . ARG A 1 253 ? -51.660 -5.586 -14.164 1.00 47.03 253 ARG A O 1
ATOM 1976 N N . ALA A 1 254 ? -52.191 -3.397 -14.343 1.00 42.97 254 ALA A N 1
ATOM 1977 C CA . ALA A 1 254 ? -52.728 -3.463 -15.691 1.00 42.97 254 ALA A CA 1
ATOM 1978 C C . ALA A 1 254 ? -51.671 -4.083 -16.620 1.00 42.97 254 ALA A C 1
ATOM 1980 O O . ALA A 1 254 ? -50.560 -3.563 -16.770 1.00 42.97 254 ALA A O 1
ATOM 1981 N N . GLU A 1 255 ? -52.010 -5.235 -17.192 1.00 51.19 255 GLU A N 1
ATOM 1982 C CA . GLU A 1 255 ? -51.313 -5.797 -18.336 1.00 51.19 255 GLU A CA 1
ATOM 1983 C C . GLU A 1 255 ? -51.339 -4.743 -19.441 1.00 51.19 255 GLU A C 1
ATOM 1985 O O . GLU A 1 255 ? -52.420 -4.282 -19.787 1.00 51.19 255 GLU A O 1
ATOM 1990 N N . ASN A 1 256 ? -50.172 -4.306 -19.930 1.00 47.97 256 ASN A N 1
ATOM 1991 C CA . ASN A 1 256 ? -49.929 -4.028 -21.349 1.00 47.97 256 ASN A CA 1
ATOM 1992 C C . ASN A 1 256 ? -48.457 -3.646 -21.634 1.00 47.97 256 ASN A C 1
ATOM 1994 O O . ASN A 1 256 ? -47.834 -2.834 -20.952 1.00 47.97 256 ASN A O 1
ATOM 1998 N N . SER A 1 257 ? -47.925 -4.288 -22.683 1.00 47.44 257 SER A N 1
ATOM 1999 C CA . SER A 1 257 ? -46.852 -3.837 -23.590 1.00 47.44 257 SER A CA 1
ATOM 2000 C C . SER A 1 257 ? -45.426 -3.559 -23.070 1.00 47.44 257 SER A C 1
ATOM 2002 O O . SER A 1 257 ? -44.818 -2.560 -23.450 1.00 47.44 257 SER A O 1
ATOM 2004 N N . ALA A 1 258 ? -44.807 -4.460 -22.299 1.00 48.97 258 ALA A N 1
ATOM 2005 C CA . ALA A 1 258 ? -43.339 -4.429 -22.100 1.00 48.97 258 ALA A CA 1
ATOM 2006 C C . ALA A 1 258 ? -42.624 -5.755 -22.427 1.00 48.97 258 ALA A C 1
ATOM 2008 O O . ALA A 1 258 ? -41.407 -5.790 -22.634 1.00 48.97 258 ALA A O 1
ATOM 2009 N N . THR A 1 259 ? -43.366 -6.858 -22.517 1.00 45.84 259 THR A N 1
ATOM 2010 C CA . THR A 1 259 ? -42.796 -8.207 -22.652 1.00 45.84 259 THR A CA 1
ATOM 2011 C C . THR A 1 259 ? -42.457 -8.582 -24.099 1.00 45.84 259 THR A C 1
ATOM 2013 O O . THR A 1 259 ? -41.614 -9.451 -24.329 1.00 45.84 259 THR A O 1
ATOM 2016 N N . GLU A 1 260 ? -43.039 -7.896 -25.083 1.00 49.19 260 GLU A N 1
ATOM 2017 C CA . GLU A 1 260 ? -42.837 -8.192 -26.507 1.00 49.19 260 GLU A CA 1
ATOM 2018 C C . GLU A 1 260 ? -41.505 -7.626 -27.039 1.00 49.19 260 GLU A C 1
ATOM 2020 O O . GLU A 1 260 ? -40.700 -8.356 -27.626 1.00 49.19 260 GLU A O 1
ATOM 2025 N N . ASN A 1 261 ? -41.155 -6.388 -26.665 1.00 51.19 261 ASN A N 1
ATOM 2026 C CA . ASN A 1 261 ? -39.912 -5.733 -27.102 1.00 51.19 261 ASN A CA 1
ATOM 2027 C C . ASN A 1 261 ? -38.628 -6.415 -26.587 1.00 51.19 261 ASN A C 1
ATOM 2029 O O . ASN A 1 261 ? -37.581 -6.388 -27.244 1.00 51.19 261 ASN A O 1
ATOM 2033 N N . ARG A 1 262 ? -38.677 -7.077 -25.422 1.00 55.00 262 ARG A N 1
ATOM 2034 C CA . ARG A 1 262 ? -37.506 -7.775 -24.856 1.00 55.00 262 ARG A CA 1
ATOM 2035 C C . ARG A 1 262 ? -37.255 -9.132 -25.524 1.00 55.00 262 ARG A C 1
ATOM 2037 O O . ARG A 1 262 ? -36.106 -9.579 -25.593 1.00 55.00 262 ARG A O 1
ATOM 2044 N N . ARG A 1 263 ? -38.305 -9.783 -26.041 1.00 57.09 263 ARG A N 1
ATOM 2045 C CA . ARG A 1 263 ? -38.206 -11.086 -26.720 1.00 57.09 263 ARG A CA 1
ATOM 2046 C C . ARG A 1 263 ? -37.720 -10.941 -28.163 1.00 57.09 263 ARG A C 1
ATOM 2048 O O . ARG A 1 263 ? -36.909 -11.762 -28.595 1.00 57.09 263 ARG A O 1
ATOM 2055 N N . GLU A 1 264 ? -38.103 -9.880 -28.870 1.00 54.56 264 GLU A N 1
ATOM 2056 C CA . GLU A 1 264 ? -37.596 -9.615 -30.225 1.00 54.56 264 GLU A CA 1
ATOM 2057 C C . GLU A 1 264 ? -36.121 -9.198 -30.252 1.00 54.56 264 GLU A C 1
ATOM 2059 O O . GLU A 1 264 ? -35.348 -9.713 -31.068 1.00 54.56 264 GLU A O 1
ATOM 2064 N N . ARG A 1 265 ? -35.676 -8.354 -29.309 1.00 57.19 265 ARG A N 1
ATOM 2065 C CA . ARG A 1 265 ? -34.257 -7.958 -29.212 1.00 57.19 265 ARG A CA 1
ATOM 2066 C C . ARG A 1 265 ? -33.327 -9.146 -28.946 1.00 57.19 265 ARG A C 1
ATOM 2068 O O . ARG A 1 265 ? -32.260 -9.243 -29.550 1.00 57.19 265 ARG A O 1
ATOM 2075 N N . ARG A 1 266 ? -33.755 -10.107 -28.118 1.00 59.47 266 ARG A N 1
ATOM 2076 C CA . ARG A 1 266 ? -32.988 -11.338 -27.845 1.00 59.47 266 ARG A CA 1
ATOM 2077 C C . ARG A 1 266 ? -32.944 -12.305 -29.034 1.00 59.47 266 ARG A C 1
ATOM 2079 O O . ARG A 1 266 ? -31.942 -12.998 -29.201 1.00 59.47 266 ARG A O 1
ATOM 2086 N N . LYS A 1 267 ? -33.980 -12.344 -29.880 1.00 56.91 267 LYS A N 1
ATOM 2087 C CA . LYS A 1 267 ? -33.992 -13.196 -31.084 1.00 56.91 267 LYS A CA 1
ATOM 2088 C C . LYS A 1 267 ? -33.107 -12.640 -32.209 1.00 56.91 267 LYS A C 1
ATOM 2090 O O . LYS A 1 267 ? -32.435 -13.430 -32.869 1.00 56.91 267 LYS A O 1
ATOM 2095 N N . LYS A 1 268 ? -33.020 -11.313 -32.384 1.00 56.00 268 LYS A N 1
ATOM 2096 C CA . LYS A 1 268 ? -32.120 -10.693 -33.383 1.00 56.00 268 LYS A CA 1
ATOM 2097 C C . LYS A 1 268 ? -30.633 -10.850 -33.024 1.00 56.00 268 LYS A C 1
ATOM 2099 O O . LYS A 1 268 ? -29.844 -11.207 -33.895 1.00 56.00 268 LYS A O 1
ATOM 2104 N N . ALA A 1 269 ? -30.260 -10.720 -31.748 1.00 56.00 269 ALA A N 1
ATOM 2105 C CA . ALA A 1 269 ? -28.869 -10.893 -31.305 1.00 56.00 269 ALA A CA 1
ATOM 2106 C C . ALA A 1 269 ? -28.340 -12.331 -31.495 1.00 56.00 269 ALA A C 1
ATOM 2108 O O . ALA A 1 269 ? -27.179 -12.537 -31.839 1.00 56.00 269 ALA A O 1
ATOM 2109 N N . LYS A 1 270 ? -29.204 -13.346 -31.343 1.00 55.38 270 LYS A N 1
ATOM 2110 C CA . LYS A 1 270 ? -28.806 -14.758 -31.487 1.00 55.38 270 LYS A CA 1
ATOM 2111 C C . LYS A 1 270 ? -28.673 -15.215 -32.949 1.00 55.38 270 LYS A C 1
ATOM 2113 O O . LYS A 1 270 ? -27.996 -16.207 -33.205 1.00 55.38 270 LYS A O 1
ATOM 2118 N N . LYS A 1 271 ? -29.288 -14.503 -33.904 1.00 52.56 271 LYS A N 1
ATOM 2119 C CA . LYS A 1 271 ? -29.208 -14.815 -35.345 1.00 52.56 271 LYS A CA 1
ATOM 2120 C C . LYS A 1 271 ? -27.970 -14.199 -36.019 1.00 52.56 271 LYS A C 1
ATOM 2122 O O . LYS A 1 271 ? -27.493 -14.762 -36.995 1.00 52.56 271 LYS A O 1
ATOM 2127 N N . GLY A 1 272 ? -27.405 -13.121 -35.461 1.00 49.06 272 GLY A N 1
ATOM 2128 C CA . GLY A 1 272 ? -26.163 -12.501 -35.953 1.00 49.06 272 GLY A CA 1
ATOM 2129 C C . GLY A 1 272 ? -24.893 -13.318 -35.675 1.00 49.06 272 GLY A C 1
ATOM 2130 O O . GLY A 1 272 ? -24.018 -13.390 -36.530 1.00 49.06 272 GLY A O 1
ATOM 2131 N N . ASN A 1 273 ? -24.816 -14.010 -34.532 1.00 54.28 273 ASN A N 1
ATOM 2132 C CA . ASN A 1 273 ? -23.616 -14.779 -34.158 1.00 54.28 273 ASN A CA 1
ATOM 2133 C C . ASN A 1 273 ? -23.523 -16.181 -34.778 1.00 54.28 273 ASN A C 1
ATOM 2135 O O . ASN A 1 273 ? -22.446 -16.766 -34.774 1.00 54.28 273 ASN A O 1
ATOM 2139 N N . LYS A 1 274 ? -24.610 -16.728 -35.337 1.00 49.66 274 LYS A N 1
ATOM 2140 C CA . LYS A 1 274 ? -24.562 -18.014 -36.060 1.00 49.66 274 LYS A CA 1
ATOM 2141 C C . LYS A 1 274 ? -24.130 -17.884 -37.526 1.00 49.66 274 LYS A C 1
ATOM 2143 O O . LYS A 1 274 ? -23.875 -18.902 -38.151 1.00 49.66 274 LYS A O 1
ATOM 2148 N N . ALA A 1 275 ? -24.034 -16.667 -38.067 1.00 52.41 275 ALA A N 1
ATOM 2149 C CA . ALA A 1 275 ? -23.691 -16.432 -39.473 1.00 52.41 275 ALA A CA 1
ATOM 2150 C C . ALA A 1 275 ? -22.202 -16.107 -39.720 1.00 52.41 275 ALA A C 1
ATOM 2152 O O . ALA A 1 275 ? -21.834 -15.840 -40.857 1.00 52.41 275 ALA A O 1
ATOM 2153 N N . LYS A 1 276 ? -21.343 -16.105 -38.687 1.00 51.78 276 LYS A N 1
ATOM 2154 C CA . LYS A 1 276 ? -19.919 -15.723 -38.809 1.00 51.78 276 LYS A CA 1
ATOM 2155 C C . LYS A 1 276 ? -18.900 -16.816 -38.456 1.00 51.78 276 LYS A C 1
ATOM 2157 O O . LYS A 1 276 ? -17.712 -16.529 -38.434 1.00 51.78 276 LYS A O 1
ATOM 2162 N N . ILE A 1 277 ? -19.331 -18.058 -38.219 1.00 54.00 277 ILE A N 1
ATOM 2163 C CA . ILE A 1 277 ? -18.425 -19.194 -37.962 1.00 54.00 277 ILE A CA 1
ATOM 2164 C C . ILE A 1 277 ? -18.756 -20.341 -38.927 1.00 54.00 277 ILE A C 1
ATOM 2166 O O . ILE A 1 277 ? -19.289 -21.363 -38.516 1.00 54.00 277 ILE A O 1
ATOM 2170 N N . VAL A 1 278 ? -18.491 -20.129 -40.218 1.00 44.34 278 VAL A N 1
ATOM 2171 C CA . VAL A 1 278 ? -18.124 -21.156 -41.212 1.00 44.34 278 VAL A CA 1
ATOM 2172 C C . VAL A 1 278 ? -17.222 -20.430 -42.221 1.00 44.34 278 VAL A C 1
ATOM 2174 O O . VAL A 1 278 ? -17.714 -19.674 -43.053 1.00 44.34 278 VAL A O 1
ATOM 2177 N N . ALA A 1 279 ? -15.902 -20.570 -42.071 1.00 45.66 279 ALA A N 1
ATOM 2178 C CA . ALA A 1 279 ? -14.916 -20.250 -43.116 1.00 45.66 279 ALA A CA 1
ATOM 2179 C C . ALA A 1 279 ? -15.005 -21.332 -44.227 1.00 45.66 279 ALA A C 1
ATOM 2181 O O . ALA A 1 279 ? -15.589 -22.382 -43.930 1.00 45.66 279 ALA A O 1
ATOM 2182 N N . PRO A 1 280 ? -14.464 -21.167 -45.459 1.00 48.84 280 PRO A N 1
ATOM 2183 C CA . PRO A 1 280 ? -13.001 -21.228 -45.642 1.00 48.84 280 PRO A CA 1
ATOM 2184 C C . PRO A 1 280 ? -12.414 -20.527 -46.902 1.00 48.84 280 PRO A C 1
ATOM 2186 O O . PRO A 1 280 ? -13.145 -20.088 -47.779 1.00 48.84 280 PRO A O 1
ATOM 2189 N N . ASN A 1 281 ? -11.076 -20.484 -46.936 1.00 39.28 281 ASN A N 1
ATOM 2190 C CA . ASN A 1 281 ? -10.154 -20.597 -48.084 1.00 39.28 281 ASN A CA 1
ATOM 2191 C C . ASN A 1 281 ? -10.460 -19.867 -49.406 1.00 39.28 281 ASN A C 1
ATOM 2193 O O . ASN A 1 281 ? -11.339 -20.282 -50.155 1.00 39.28 281 ASN A O 1
ATOM 2197 N N . ASP A 1 282 ? -9.607 -18.894 -49.737 1.00 41.41 282 ASP A N 1
ATOM 2198 C CA . ASP A 1 282 ? -8.521 -19.043 -50.729 1.00 41.41 282 ASP A CA 1
ATOM 2199 C C . ASP A 1 282 ? -7.328 -18.162 -50.309 1.00 41.41 282 ASP A C 1
ATOM 2201 O O . ASP A 1 282 ? -7.583 -17.083 -49.717 1.00 41.41 282 ASP A O 1
#